Protein AF-A0A937SI96-F1 (afdb_monomer_lite)

Secondary structure (DSSP, 8-state):
---HHHHHHHHHHHHHHHHHHHHHHHHHHHHHHHHHHHS----TTHHHHHHHHHHHHHHTHHHH-TTS--S-HH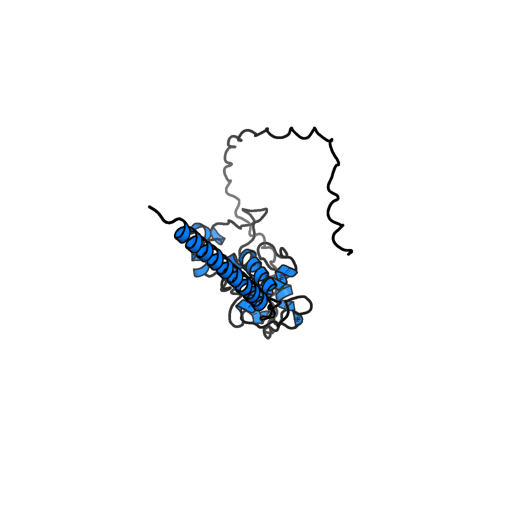HHTTS-GGGTTHHHH-TT-TTTSTTT-----S----SSSTTTTGGG-BHHHHHHHHHHH-STTSTT-S-HHHHHHHHHHHHHHTT----SSPPSTTTGGG-B--PPPSS---------------PPP---PPPPP-PPPPPP------------------------SS--

Radius of gyration: 32.95 Å; chains: 1; bounding box: 111×70×54 Å

pLDDT: mean 74.74, std 21.88, range [37.88, 98.81]

Structure (mmCIF, N/CA/C/O backbone):
data_AF-A0A937SI96-F1
#
_entry.id   AF-A0A937SI96-F1
#
loop_
_atom_site.group_PDB
_atom_site.id
_atom_site.type_symbol
_atom_site.label_atom_id
_atom_site.label_alt_id
_atom_site.label_comp_id
_atom_site.label_asym_id
_atom_site.label_entity_id
_atom_site.label_seq_id
_atom_site.pdbx_PDB_ins_code
_atom_site.Cartn_x
_atom_site.Cartn_y
_atom_site.Cartn_z
_atom_site.occupancy
_atom_site.B_iso_or_equiv
_atom_site.auth_seq_id
_atom_site.auth_comp_id
_atom_site.auth_asym_id
_atom_site.auth_atom_id
_atom_site.pdbx_PDB_model_num
ATOM 1 N N . MET A 1 1 ? -74.756 27.961 -29.028 1.00 51.22 1 MET A N 1
ATOM 2 C CA . MET A 1 1 ? -74.764 28.662 -27.725 1.00 51.22 1 MET A CA 1
ATOM 3 C C . MET A 1 1 ? -73.972 27.815 -26.744 1.00 51.22 1 MET A C 1
ATOM 5 O O . MET A 1 1 ? -74.438 26.748 -26.373 1.00 51.22 1 MET A O 1
ATOM 9 N N . ASN A 1 2 ? -72.745 28.233 -26.423 1.00 50.94 2 ASN A N 1
ATOM 10 C CA . ASN A 1 2 ? -71.896 27.547 -25.448 1.00 50.94 2 ASN A CA 1
ATOM 11 C C . ASN A 1 2 ? -72.246 28.061 -24.051 1.00 50.94 2 ASN A C 1
ATOM 13 O O . ASN A 1 2 ? -72.207 29.267 -23.824 1.00 50.94 2 ASN A O 1
ATOM 17 N N . ASP A 1 3 ? -72.611 27.149 -23.154 1.00 50.50 3 ASP A N 1
ATOM 18 C CA . ASP A 1 3 ? -72.993 27.440 -21.772 1.00 50.50 3 ASP A CA 1
ATOM 19 C C . ASP A 1 3 ? -71.734 27.709 -20.917 1.00 50.50 3 ASP A C 1
ATOM 21 O O . ASP A 1 3 ? -70.948 26.785 -20.667 1.00 50.50 3 ASP A O 1
ATOM 25 N N . PRO A 1 4 ? -71.509 28.958 -20.468 1.00 58.22 4 PRO A N 1
ATOM 26 C CA . PRO A 1 4 ? -70.306 29.352 -19.737 1.00 58.22 4 PRO A CA 1
ATOM 27 C C . PRO A 1 4 ? -70.229 28.767 -18.314 1.00 58.22 4 PRO A C 1
ATOM 29 O O . PRO A 1 4 ? -69.168 28.836 -17.685 1.00 58.22 4 PRO A O 1
ATOM 32 N N . SER A 1 5 ? -71.308 28.164 -17.797 1.00 55.53 5 SER A N 1
ATOM 33 C CA . SER A 1 5 ? -71.341 27.592 -16.443 1.00 55.53 5 SER A CA 1
ATOM 34 C C . SER A 1 5 ? -70.586 26.258 -16.338 1.00 55.53 5 SER A C 1
ATOM 36 O O . SER A 1 5 ? -69.907 25.996 -15.341 1.00 55.53 5 SER A O 1
ATOM 38 N N . ARG A 1 6 ? -70.599 25.444 -17.403 1.00 56.97 6 ARG A N 1
ATOM 39 C CA . ARG A 1 6 ? -69.930 24.130 -17.436 1.00 56.97 6 ARG A CA 1
ATOM 40 C C . ARG A 1 6 ? -68.404 24.229 -17.512 1.00 56.97 6 ARG A C 1
ATOM 42 O O . ARG A 1 6 ? -67.707 23.334 -17.031 1.00 56.97 6 ARG A O 1
ATOM 49 N N . SER A 1 7 ? -67.875 25.325 -18.053 1.00 55.94 7 SER A N 1
ATOM 50 C CA . SER A 1 7 ? -66.429 25.553 -18.193 1.00 55.94 7 SER A CA 1
ATOM 51 C C . SER A 1 7 ? -65.757 25.910 -16.863 1.00 55.94 7 SER A C 1
ATOM 53 O O . SER A 1 7 ? -64.627 25.496 -16.612 1.00 55.94 7 SER A O 1
ATOM 55 N N . ARG A 1 8 ? -66.460 26.620 -15.969 1.00 56.47 8 ARG A N 1
ATOM 56 C CA . ARG A 1 8 ? -65.921 27.031 -14.658 1.00 56.47 8 ARG A CA 1
ATOM 57 C C . ARG A 1 8 ? -65.843 25.873 -13.660 1.00 56.47 8 ARG A C 1
ATOM 59 O O . ARG A 1 8 ? -64.868 25.774 -12.922 1.00 56.47 8 ARG A O 1
ATOM 66 N N . ALA A 1 9 ? -66.809 24.953 -13.695 1.00 55.53 9 ALA A N 1
ATOM 67 C CA . ALA A 1 9 ? -66.807 23.768 -12.834 1.00 55.53 9 ALA A CA 1
ATOM 68 C C . ALA A 1 9 ? -65.666 22.786 -13.173 1.00 55.53 9 ALA A C 1
ATOM 70 O O . ALA A 1 9 ? -65.069 22.192 -12.276 1.00 55.53 9 ALA A O 1
ATOM 71 N N . ARG A 1 10 ? -65.311 22.650 -14.460 1.00 56.28 10 ARG A N 1
ATOM 72 C CA . ARG A 1 10 ? -64.194 21.791 -14.893 1.00 56.28 10 ARG A CA 1
ATOM 73 C C . ARG A 1 10 ? -62.820 22.368 -14.538 1.00 56.28 10 ARG A C 1
ATOM 75 O O . ARG A 1 10 ? -61.918 21.600 -14.222 1.00 56.28 10 ARG A O 1
ATOM 82 N N . LEU A 1 11 ? -62.665 23.695 -14.534 1.00 54.44 11 LEU A N 1
ATOM 83 C CA . LEU A 1 11 ? -61.390 24.340 -14.197 1.00 54.44 11 LEU A CA 1
ATOM 84 C C . LEU A 1 11 ? -61.055 24.236 -12.695 1.00 54.44 11 LEU A C 1
ATOM 86 O O . LEU A 1 11 ? -59.902 24.012 -12.337 1.00 54.44 11 LEU A O 1
ATOM 90 N N . LEU A 1 12 ? -62.061 24.333 -11.817 1.00 54.75 12 LEU A N 1
ATOM 91 C CA . LEU A 1 12 ? -61.874 24.218 -10.362 1.00 54.75 12 LEU A CA 1
ATOM 92 C C . LEU A 1 12 ? -61.538 22.784 -9.908 1.00 54.75 12 LEU A C 1
ATOM 94 O O . LEU A 1 12 ? -60.725 22.609 -9.003 1.00 54.75 12 LEU A O 1
ATOM 98 N N . MET A 1 13 ? -62.085 21.758 -10.571 1.00 55.03 13 MET A N 1
ATOM 99 C CA . MET A 1 13 ? -61.749 20.348 -10.300 1.00 55.03 13 MET A CA 1
ATOM 100 C C . MET A 1 13 ? -60.296 20.000 -10.673 1.00 55.03 13 MET A C 1
ATOM 102 O O . MET A 1 13 ? -59.637 19.256 -9.950 1.00 55.03 13 MET A O 1
ATOM 106 N N . LEU A 1 14 ? -59.767 20.561 -11.768 1.00 54.75 14 LEU A N 1
ATOM 107 C CA . LEU A 1 14 ? -58.384 20.310 -12.196 1.00 54.75 14 LEU A CA 1
ATOM 108 C C . LEU A 1 14 ? -57.354 21.012 -11.295 1.00 54.75 14 LEU A C 1
ATOM 110 O O . LEU A 1 14 ? -56.329 20.417 -10.970 1.00 54.75 14 LEU A O 1
ATOM 114 N N . ALA A 1 15 ? -57.637 22.232 -10.829 1.00 53.34 15 ALA A N 1
ATOM 115 C CA . ALA A 1 15 ? -56.742 22.951 -9.919 1.00 53.34 15 ALA A CA 1
ATOM 116 C C . ALA A 1 15 ? -56.659 22.298 -8.522 1.00 53.34 15 ALA A C 1
ATOM 118 O O . ALA A 1 15 ? -55.579 22.232 -7.937 1.00 53.34 15 ALA A O 1
ATOM 119 N N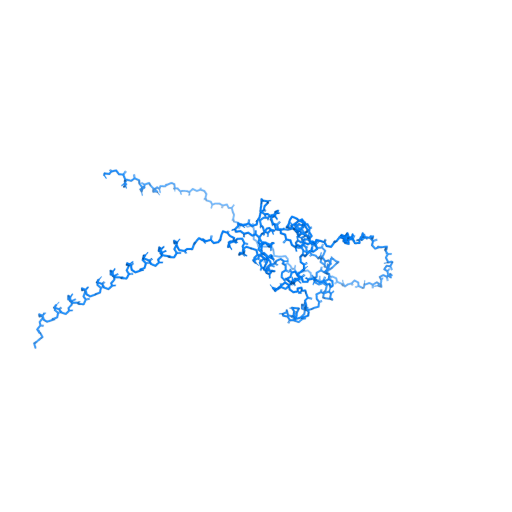 . GLY A 1 16 ? -57.773 21.760 -8.006 1.00 51.12 16 GLY A N 1
ATOM 120 C CA . GLY A 1 16 ? -57.797 21.053 -6.719 1.00 51.12 16 GLY A CA 1
ATOM 121 C C . GLY A 1 16 ? -57.048 19.713 -6.739 1.00 51.12 16 GLY A C 1
ATOM 122 O O . GLY A 1 16 ? -56.323 19.402 -5.796 1.00 51.12 16 GLY A O 1
ATOM 123 N N . GLY A 1 17 ? -57.160 18.945 -7.831 1.00 52.72 17 GLY A N 1
ATOM 124 C CA . GLY A 1 17 ? -56.468 17.657 -7.976 1.00 52.72 17 GLY A CA 1
ATOM 125 C C . GLY A 1 17 ? -54.942 17.785 -8.047 1.00 52.72 17 GLY A C 1
ATOM 126 O O . GLY A 1 17 ? -54.229 16.995 -7.431 1.00 52.72 17 GLY A O 1
ATOM 127 N N . VAL A 1 18 ? -54.433 18.815 -8.732 1.00 54.94 18 VAL A N 1
ATOM 128 C CA . VAL A 1 18 ? -52.985 19.074 -8.847 1.00 54.94 18 VAL A CA 1
ATOM 129 C C . VAL A 1 18 ? -52.375 19.496 -7.504 1.00 54.94 18 VAL A C 1
ATOM 131 O O . VAL A 1 18 ? -51.267 19.072 -7.177 1.00 54.94 18 VAL A O 1
ATOM 134 N N . LEU A 1 19 ? -53.101 20.264 -6.684 1.00 52.41 19 LEU A N 1
ATOM 135 C CA . LEU A 1 19 ? -52.601 20.705 -5.377 1.00 52.41 19 LEU A CA 1
ATOM 136 C C . LEU A 1 19 ? -52.510 19.552 -4.357 1.00 52.41 19 LEU A C 1
ATOM 138 O O . LEU A 1 19 ? -51.561 19.492 -3.576 1.00 52.41 19 LEU A O 1
ATOM 142 N N . VAL A 1 20 ? -53.457 18.606 -4.392 1.00 53.62 20 VAL A N 1
ATOM 143 C CA . VAL A 1 20 ? -53.448 17.419 -3.514 1.00 53.62 20 VAL A CA 1
ATOM 144 C C . VAL A 1 20 ? -52.332 16.439 -3.907 1.00 53.62 20 VAL A C 1
ATOM 146 O O . VAL A 1 20 ? -51.655 15.915 -3.024 1.00 53.62 20 VAL A O 1
ATOM 149 N N . LEU A 1 21 ? -52.062 16.262 -5.207 1.00 52.97 21 LEU A N 1
ATOM 150 C CA . LEU A 1 21 ? -50.949 15.435 -5.705 1.00 52.97 21 LEU A CA 1
ATOM 151 C C . LEU A 1 21 ? -49.562 16.009 -5.354 1.00 52.97 21 LEU A C 1
ATOM 153 O O . LEU A 1 21 ? -48.634 15.256 -5.042 1.00 52.97 21 LEU A O 1
ATOM 157 N N . LEU A 1 22 ? -49.405 17.336 -5.343 1.00 52.25 22 LEU A N 1
ATOM 158 C CA . LEU A 1 22 ? -48.150 17.976 -4.929 1.00 52.25 22 LEU A CA 1
ATOM 159 C C . LEU A 1 22 ? -47.904 17.857 -3.414 1.00 52.25 22 LEU A C 1
ATOM 161 O O . LEU A 1 22 ? -46.770 17.611 -2.999 1.00 52.25 22 LEU A O 1
ATOM 165 N N . ALA A 1 23 ? -48.946 17.947 -2.584 1.00 50.19 23 ALA A N 1
ATOM 166 C CA . ALA A 1 23 ? -48.807 17.840 -1.129 1.00 50.19 23 ALA A CA 1
ATOM 167 C C . ALA A 1 23 ? -48.459 16.414 -0.650 1.00 50.19 23 ALA A C 1
ATOM 169 O O . ALA A 1 23 ? -47.682 16.257 0.293 1.00 50.19 23 ALA A O 1
ATOM 170 N N . THR A 1 24 ? -48.950 15.363 -1.319 1.00 50.75 24 THR A N 1
ATOM 171 C CA . THR A 1 24 ? -48.586 13.968 -0.989 1.00 50.75 24 THR A CA 1
ATOM 172 C C . THR A 1 24 ? -47.153 13.604 -1.389 1.00 50.75 24 THR A C 1
ATOM 174 O O . THR A 1 24 ? -46.548 12.720 -0.785 1.00 50.75 24 THR A O 1
ATOM 177 N N . SER A 1 25 ? -46.577 14.315 -2.362 1.00 52.88 25 SER A N 1
ATOM 178 C CA . SER A 1 25 ? -45.216 14.068 -2.860 1.00 52.88 25 SER A CA 1
ATOM 179 C C . SER A 1 25 ? -44.130 14.539 -1.880 1.00 52.88 25 SER A C 1
ATOM 181 O O . SER A 1 25 ? -43.085 13.904 -1.744 1.00 52.88 25 SER A O 1
ATOM 183 N N . ALA A 1 26 ? -44.382 15.627 -1.144 1.00 50.97 26 ALA A N 1
ATOM 184 C CA . ALA A 1 26 ? -43.409 16.205 -0.212 1.00 50.97 26 ALA A CA 1
ATOM 185 C C . ALA A 1 26 ? -43.215 15.363 1.066 1.00 50.97 26 ALA A C 1
ATOM 187 O O . ALA A 1 26 ? -42.107 15.291 1.606 1.00 50.97 26 ALA A O 1
ATOM 188 N N . SER A 1 27 ? -44.271 14.696 1.541 1.00 52.25 27 SER A N 1
ATOM 189 C CA . SER A 1 27 ? -44.217 13.873 2.758 1.00 52.25 27 SER A CA 1
ATOM 190 C C . SER A 1 27 ? -43.524 12.527 2.533 1.00 52.25 27 SER A C 1
ATOM 192 O O . SER A 1 27 ? -42.819 12.051 3.421 1.00 52.25 27 SER A O 1
ATOM 194 N N . ALA A 1 28 ? -43.645 11.946 1.334 1.00 54.16 28 ALA A N 1
ATOM 195 C CA . ALA A 1 28 ? -42.932 10.721 0.970 1.00 54.16 28 ALA A CA 1
ATOM 196 C C . ALA A 1 28 ? -41.412 10.949 0.832 1.00 54.16 28 ALA A C 1
ATOM 198 O O . ALA A 1 28 ? -40.617 10.107 1.247 1.00 54.16 28 ALA A O 1
ATOM 199 N N . PHE A 1 29 ? -40.992 12.120 0.336 1.00 52.88 29 PHE A N 1
ATOM 200 C CA . PHE A 1 29 ? -39.569 12.438 0.169 1.00 52.88 29 PHE A CA 1
ATOM 201 C C . PHE A 1 29 ? -38.856 12.714 1.505 1.00 52.88 29 PHE A C 1
ATOM 203 O O . PHE A 1 29 ? -37.737 12.252 1.719 1.00 52.88 29 PHE A O 1
ATOM 210 N N . ARG A 1 30 ? -39.508 13.406 2.454 1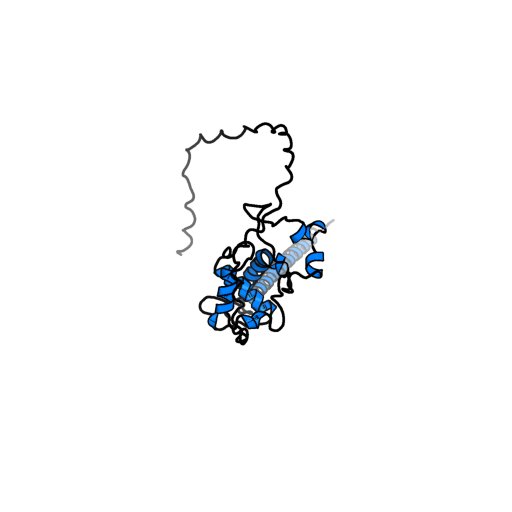.00 53.28 30 ARG A N 1
ATOM 211 C CA . ARG A 1 30 ? -38.913 13.664 3.783 1.00 53.28 30 ARG A CA 1
ATOM 212 C C . ARG A 1 30 ? -38.788 12.406 4.649 1.00 53.28 30 ARG A C 1
ATOM 214 O O . ARG A 1 30 ? -37.845 12.321 5.432 1.00 53.28 30 ARG A O 1
ATOM 221 N N . GLY A 1 31 ? -39.695 11.437 4.503 1.00 50.72 31 GLY A N 1
ATOM 222 C CA . GLY A 1 31 ? -39.604 10.147 5.196 1.00 50.72 31 GLY A CA 1
ATOM 223 C C . GLY A 1 31 ? -38.445 9.284 4.689 1.00 50.72 31 GLY A C 1
ATOM 224 O O . GLY A 1 31 ? -37.719 8.703 5.491 1.00 50.72 31 GLY A O 1
ATOM 225 N N . SER A 1 32 ? -38.213 9.274 3.372 1.00 55.47 32 SER A N 1
ATOM 226 C CA . SER A 1 32 ? -37.121 8.505 2.765 1.00 55.47 32 SER A CA 1
ATOM 227 C C . SER A 1 32 ? -35.736 9.029 3.146 1.00 55.47 32 SER A C 1
ATOM 229 O O . SER A 1 32 ? -34.837 8.227 3.344 1.00 55.47 32 SER A O 1
ATOM 231 N N . VAL A 1 33 ? -35.544 10.346 3.279 1.00 55.22 33 VAL A N 1
ATOM 232 C CA . VAL A 1 33 ? -34.223 10.916 3.614 1.00 55.22 33 VAL A CA 1
ATOM 233 C C . VAL A 1 33 ? -33.866 10.711 5.091 1.00 55.22 33 VAL A C 1
ATOM 235 O O . VAL A 1 33 ? -32.702 10.490 5.407 1.00 55.22 33 VAL A O 1
ATOM 238 N N . ARG A 1 34 ? -34.850 10.717 6.004 1.00 51.75 34 ARG A N 1
ATOM 239 C CA . ARG A 1 34 ? -34.602 10.433 7.431 1.00 51.75 34 ARG A CA 1
ATOM 240 C C . ARG A 1 34 ? -34.402 8.945 7.725 1.00 51.75 34 ARG A C 1
ATOM 242 O O . ARG A 1 34 ? -33.581 8.613 8.567 1.00 51.75 34 ARG A O 1
ATOM 249 N N . ALA A 1 35 ? -35.096 8.054 7.015 1.00 51.81 35 ALA A N 1
ATOM 250 C CA . ALA A 1 35 ? -34.913 6.612 7.185 1.00 51.81 35 ALA A CA 1
ATOM 251 C C . ALA A 1 35 ? -33.545 6.118 6.671 1.00 51.81 35 ALA A C 1
ATOM 253 O O . ALA A 1 35 ? -33.011 5.156 7.213 1.00 51.81 35 ALA A O 1
ATOM 254 N N . SER A 1 36 ? -32.946 6.798 5.685 1.00 55.25 36 SER A N 1
ATOM 255 C CA . SER A 1 36 ? -31.586 6.494 5.215 1.00 55.25 36 SER A CA 1
ATOM 256 C C . SER A 1 36 ? -30.483 6.940 6.179 1.00 55.25 36 SER A C 1
ATOM 258 O O . SER A 1 36 ? -29.382 6.411 6.106 1.00 55.25 36 SER A O 1
ATOM 260 N N . GLY A 1 37 ? -30.753 7.919 7.049 1.00 47.28 37 GLY A N 1
ATOM 261 C CA . GLY A 1 37 ? -29.754 8.471 7.971 1.00 47.28 37 GLY A CA 1
ATOM 262 C C . GLY A 1 37 ? -29.672 7.762 9.325 1.00 47.28 37 GLY A C 1
ATOM 263 O O . GLY A 1 37 ? -28.658 7.880 9.997 1.00 47.28 37 GLY A O 1
ATOM 264 N N . GLU A 1 38 ? -30.714 7.027 9.730 1.00 45.03 38 GLU A N 1
ATOM 265 C CA . GLU A 1 38 ? -30.837 6.504 11.104 1.00 45.03 38 GLU A CA 1
ATOM 266 C C . GLU A 1 38 ? -30.764 4.964 11.211 1.00 45.03 38 GLU A C 1
ATOM 268 O O . GLU A 1 38 ? -30.784 4.422 12.312 1.00 45.03 38 GLU A O 1
ATOM 273 N N . LEU A 1 39 ? -30.672 4.229 10.092 1.00 50.09 39 LEU A N 1
ATOM 274 C CA . LEU A 1 39 ? -30.692 2.752 10.086 1.00 50.09 39 LEU A CA 1
ATOM 275 C C . LEU A 1 39 ? -29.358 2.058 9.777 1.00 50.09 39 LEU A C 1
ATOM 277 O O . LEU A 1 39 ? -29.318 0.830 9.741 1.00 50.09 39 LEU A O 1
ATOM 281 N N . GLN A 1 40 ? -28.259 2.786 9.599 1.00 51.56 40 GLN A N 1
ATOM 282 C CA . GLN A 1 40 ? -26.930 2.186 9.478 1.00 51.56 40 GLN A CA 1
ATOM 283 C C . GLN A 1 40 ? -25.960 3.035 10.285 1.00 51.56 40 GLN A C 1
ATOM 285 O O . GLN A 1 40 ? -25.678 4.167 9.909 1.00 51.56 40 GLN A O 1
ATOM 290 N N . GLY A 1 41 ? -25.461 2.496 11.400 1.00 57.34 41 GLY A N 1
ATOM 291 C CA . GLY A 1 41 ? -24.210 2.995 11.959 1.00 57.34 41 GLY A CA 1
ATOM 292 C C . GLY A 1 41 ? -23.178 2.924 10.840 1.00 57.34 41 GLY A C 1
ATOM 293 O O . GLY A 1 41 ? -22.854 1.832 10.377 1.00 57.34 41 GLY A O 1
ATOM 294 N N . GLU A 1 42 ? -22.795 4.080 10.308 1.00 78.44 42 GLU A N 1
ATOM 295 C CA . GLU A 1 42 ? -21.862 4.170 9.195 1.00 78.44 42 GLU A CA 1
ATOM 296 C C . GLU A 1 42 ? -20.542 3.552 9.658 1.00 78.44 42 GLU A C 1
ATOM 298 O O . GLU A 1 42 ? -20.018 3.955 10.694 1.00 78.44 42 GLU A O 1
ATOM 303 N N . ASP A 1 43 ? -20.063 2.515 8.954 1.00 89.38 43 ASP A N 1
ATOM 304 C CA . ASP A 1 43 ? -18.783 1.877 9.277 1.00 89.38 43 ASP A CA 1
ATOM 305 C C . ASP A 1 43 ? -17.725 2.989 9.326 1.00 89.38 43 ASP A C 1
ATOM 307 O O . ASP A 1 43 ? -17.459 3.601 8.282 1.00 89.38 43 ASP A O 1
ATOM 311 N N . PRO A 1 44 ? -17.133 3.289 10.497 1.00 93.12 44 PRO A N 1
ATOM 312 C CA . PRO A 1 44 ? -16.222 4.421 10.632 1.00 93.12 44 PRO A CA 1
ATOM 313 C C . PRO A 1 44 ? -14.966 4.237 9.768 1.00 93.12 44 PRO A C 1
ATOM 315 O O . PRO A 1 44 ? -14.270 5.204 9.464 1.00 93.12 44 PRO A O 1
ATOM 318 N N . ARG A 1 45 ? -14.701 3.013 9.294 1.00 96.44 45 ARG A N 1
ATOM 319 C CA . ARG A 1 45 ? -13.595 2.672 8.393 1.00 96.44 45 ARG A CA 1
ATOM 320 C C . ARG A 1 45 ? -13.883 3.018 6.933 1.00 96.44 45 ARG A C 1
ATOM 322 O O . ARG A 1 45 ? -12.963 2.990 6.120 1.00 96.44 45 ARG A O 1
ATOM 329 N N . ARG A 1 46 ? -15.132 3.332 6.566 1.00 95.69 46 ARG A N 1
ATOM 330 C CA . ARG A 1 46 ? -15.556 3.523 5.167 1.00 95.69 46 ARG A CA 1
ATOM 331 C C . ARG A 1 46 ? -14.693 4.539 4.427 1.00 95.69 46 ARG A C 1
ATOM 333 O O . ARG A 1 46 ? -14.244 4.265 3.316 1.00 95.69 46 ARG A O 1
ATOM 340 N N . GLU A 1 47 ? -14.467 5.695 5.039 1.00 96.56 47 GLU A N 1
ATOM 341 C CA . GLU A 1 47 ? -13.677 6.757 4.417 1.00 96.56 47 GLU A CA 1
ATOM 342 C C . GLU A 1 47 ? -12.197 6.370 4.311 1.00 96.56 47 GLU A C 1
ATOM 344 O O . GLU A 1 47 ? -11.579 6.567 3.266 1.00 96.56 47 GLU A O 1
ATOM 349 N N . GLN A 1 48 ? -11.656 5.710 5.339 1.00 98.12 48 GLN A N 1
ATOM 350 C CA . GLN A 1 48 ? -10.297 5.176 5.307 1.00 98.12 48 GLN A CA 1
ATOM 351 C C . GLN A 1 48 ? -10.111 4.145 4.185 1.00 98.12 48 GLN A C 1
ATOM 353 O O . GLN A 1 48 ? -9.101 4.180 3.489 1.00 98.12 48 GLN A O 1
ATOM 358 N N . LEU A 1 49 ? -11.072 3.244 3.974 1.00 98.12 49 LEU A N 1
ATOM 359 C CA . LEU A 1 49 ? -11.004 2.250 2.899 1.00 98.12 49 LEU A CA 1
ATOM 360 C C . LEU A 1 49 ? -11.110 2.896 1.513 1.00 98.12 49 LEU A C 1
ATOM 362 O O . LEU A 1 49 ? -10.415 2.478 0.586 1.00 98.12 49 LEU A O 1
ATOM 366 N N . ARG A 1 50 ? -11.922 3.951 1.367 1.00 98.00 50 ARG A N 1
ATOM 367 C CA . ARG A 1 50 ? -11.995 4.733 0.124 1.00 98.00 50 ARG A CA 1
ATOM 368 C C . ARG A 1 50 ? -10.650 5.387 -0.193 1.00 98.00 50 ARG A C 1
ATOM 370 O O . ARG A 1 50 ? -10.138 5.206 -1.299 1.00 98.00 50 ARG A O 1
ATOM 377 N N . LEU A 1 51 ? -10.067 6.091 0.780 1.00 98.62 51 LEU A N 1
ATOM 378 C CA . LEU A 1 51 ? -8.735 6.686 0.656 1.00 98.62 51 LEU A CA 1
ATOM 379 C C . LEU A 1 51 ? -7.685 5.610 0.349 1.00 98.62 51 LEU A C 1
ATOM 381 O O . LEU A 1 51 ? -6.884 5.768 -0.566 1.00 98.62 51 LEU A O 1
ATOM 385 N N . GLY A 1 52 ? -7.741 4.485 1.060 1.00 98.69 52 GLY A N 1
ATOM 386 C CA . GLY A 1 52 ? -6.822 3.367 0.901 1.00 98.69 52 GLY A CA 1
ATOM 387 C C . GLY A 1 52 ? -6.846 2.777 -0.500 1.00 98.69 52 GLY A C 1
ATOM 388 O O . GLY A 1 52 ? -5.789 2.521 -1.073 1.00 98.69 52 GLY A O 1
ATOM 389 N N . TRP A 1 53 ? -8.031 2.616 -1.090 1.00 98.44 53 TRP A N 1
ATOM 390 C CA . TRP A 1 53 ? -8.171 2.170 -2.473 1.00 98.44 53 TRP A CA 1
ATOM 391 C C . TRP A 1 53 ? -7.613 3.178 -3.481 1.00 98.44 53 TRP A C 1
ATOM 393 O O . TRP A 1 53 ? -6.922 2.785 -4.421 1.00 98.44 53 TRP A O 1
ATOM 403 N N . GLU A 1 54 ? -7.874 4.473 -3.297 1.00 98.56 54 GLU A N 1
ATOM 404 C CA . GLU A 1 54 ? -7.346 5.520 -4.180 1.00 98.56 54 GLU A CA 1
ATOM 405 C C . GLU A 1 54 ? -5.818 5.591 -4.117 1.00 98.56 54 GLU A C 1
ATOM 407 O O . GLU A 1 54 ? -5.158 5.606 -5.162 1.00 98.56 54 GLU A O 1
ATOM 412 N N . THR A 1 55 ? -5.259 5.546 -2.906 1.00 98.62 55 THR A N 1
ATOM 413 C CA . THR A 1 55 ? -3.817 5.472 -2.668 1.00 98.62 55 THR A CA 1
ATOM 414 C C . THR A 1 55 ? -3.224 4.201 -3.275 1.00 98.62 55 THR A C 1
ATOM 416 O O . THR A 1 55 ? -2.253 4.294 -4.023 1.00 98.62 55 THR A O 1
ATOM 419 N N . TYR A 1 56 ? -3.829 3.033 -3.034 1.00 98.62 56 TYR A N 1
ATOM 420 C CA . TYR A 1 56 ? -3.379 1.751 -3.582 1.00 98.62 56 TYR A CA 1
ATOM 421 C C . TYR A 1 56 ? -3.343 1.764 -5.111 1.00 98.62 56 TYR A C 1
ATOM 423 O O . TYR A 1 56 ? -2.339 1.412 -5.735 1.00 98.62 56 TYR A O 1
ATOM 431 N N . ARG A 1 57 ? -4.442 2.203 -5.730 1.00 97.94 57 ARG A N 1
ATOM 432 C CA . ARG A 1 57 ? -4.560 2.302 -7.183 1.00 97.94 57 ARG A CA 1
ATOM 433 C C . ARG A 1 57 ? -3.473 3.201 -7.763 1.00 97.94 57 ARG A C 1
ATOM 435 O O . ARG A 1 57 ? -2.885 2.830 -8.772 1.00 97.94 57 ARG A O 1
ATOM 442 N N . PHE A 1 58 ? -3.228 4.362 -7.165 1.00 97.50 58 PHE A N 1
ATOM 443 C CA . PHE A 1 58 ? -2.283 5.327 -7.719 1.00 97.50 58 PHE A CA 1
ATOM 444 C C . PHE A 1 58 ? -0.822 4.910 -7.510 1.00 97.50 58 PHE A C 1
ATOM 446 O O . PHE A 1 58 ? -0.033 4.974 -8.446 1.00 97.50 58 PHE A O 1
ATOM 453 N N . TRP A 1 59 ? -0.467 4.458 -6.306 1.00 97.50 59 TRP A N 1
ATOM 454 C CA . TRP A 1 59 ? 0.934 4.251 -5.927 1.00 97.50 59 TRP A CA 1
ATOM 455 C C . TRP A 1 59 ? 1.421 2.810 -6.057 1.00 97.50 59 TRP A C 1
ATOM 457 O O . TRP A 1 59 ? 2.614 2.592 -6.261 1.00 97.50 59 TRP A O 1
ATOM 467 N N . CYS A 1 60 ? 0.530 1.828 -5.912 1.00 97.62 60 CYS A N 1
ATOM 468 C CA . CYS A 1 60 ? 0.917 0.430 -5.710 1.00 97.62 60 CYS A CA 1
ATOM 469 C C . CYS A 1 60 ? 0.513 -0.470 -6.882 1.00 97.62 60 CYS A C 1
ATOM 471 O O . CYS A 1 60 ? 1.243 -1.401 -7.226 1.00 97.62 60 CYS A O 1
ATOM 473 N N . SER A 1 61 ? -0.651 -0.218 -7.488 1.00 97.12 61 SER A N 1
ATOM 474 C CA . SER A 1 61 ? -1.284 -1.170 -8.410 1.00 97.12 61 SER A CA 1
ATOM 475 C C . SER A 1 61 ? -0.527 -1.384 -9.720 1.00 97.12 61 SER A C 1
ATOM 477 O O . SER A 1 61 ? -0.624 -2.467 -10.290 1.00 97.12 61 SER A O 1
ATOM 479 N N . SER A 1 62 ? 0.280 -0.419 -10.170 1.00 93.06 62 SER A N 1
ATOM 480 C CA . SER A 1 62 ? 1.141 -0.610 -11.342 1.00 93.06 62 SER A CA 1
ATOM 481 C C . SER A 1 62 ? 2.079 -1.804 -11.143 1.00 93.06 62 SER A C 1
ATOM 483 O O . SER A 1 62 ? 2.204 -2.642 -12.027 1.00 93.06 62 SER A O 1
ATOM 485 N N . CYS A 1 63 ? 2.649 -1.960 -9.947 1.00 93.81 63 CYS A N 1
ATOM 486 C CA . CYS A 1 63 ? 3.558 -3.061 -9.636 1.00 93.81 63 CYS A CA 1
ATOM 487 C C . CYS A 1 63 ? 2.816 -4.279 -9.058 1.00 93.81 63 CYS A C 1
ATOM 489 O O . CYS A 1 63 ? 3.120 -5.413 -9.410 1.00 93.81 63 CYS A O 1
ATOM 491 N N . HIS A 1 64 ? 1.831 -4.070 -8.182 1.00 97.19 64 HIS A N 1
ATOM 492 C CA . HIS A 1 64 ? 1.174 -5.157 -7.444 1.00 97.19 64 HIS A CA 1
ATOM 493 C C . HIS A 1 64 ? -0.148 -5.649 -8.051 1.00 97.19 64 HIS A C 1
ATOM 495 O O . HIS A 1 64 ? -0.784 -6.530 -7.472 1.00 97.19 64 HIS A O 1
ATOM 501 N N . ALA A 1 65 ? -0.548 -5.116 -9.207 1.00 97.19 65 ALA A N 1
ATOM 502 C CA . ALA A 1 65 ? -1.856 -5.291 -9.837 1.00 97.19 65 ALA A CA 1
ATOM 503 C C . ALA A 1 65 ? -3.035 -4.769 -9.006 1.00 97.19 65 ALA A C 1
ATOM 505 O O . ALA A 1 65 ? -2.964 -4.611 -7.788 1.00 97.19 65 ALA A O 1
ATOM 506 N N . TYR A 1 66 ? -4.184 -4.537 -9.645 1.00 97.56 66 TYR A N 1
ATOM 507 C CA . TYR A 1 66 ? -5.402 -4.156 -8.917 1.00 97.56 66 TYR A CA 1
ATOM 508 C C . TYR A 1 66 ? -5.878 -5.221 -7.928 1.00 97.56 66 TYR A C 1
ATOM 510 O O . TYR A 1 66 ? -6.420 -4.881 -6.880 1.00 97.56 66 TYR A O 1
ATOM 518 N N . SER A 1 67 ? -5.671 -6.495 -8.256 1.00 97.50 67 SER A N 1
ATOM 519 C CA . SER A 1 67 ? -6.033 -7.637 -7.414 1.00 97.50 67 SER A CA 1
ATOM 520 C C . SER A 1 67 ? -5.015 -7.930 -6.310 1.00 97.50 67 SER A C 1
ATOM 522 O O . SER A 1 67 ? -5.313 -8.737 -5.432 1.00 97.50 67 SER A O 1
ATOM 524 N N . GLY A 1 68 ? -3.826 -7.317 -6.345 1.00 98.06 68 GLY A N 1
ATOM 525 C CA . GLY A 1 68 ? -2.736 -7.632 -5.421 1.00 98.06 68 GLY A CA 1
ATOM 526 C C . GLY A 1 68 ? -1.955 -8.903 -5.774 1.00 98.06 68 GLY A C 1
ATOM 527 O O . GLY A 1 68 ? -1.183 -9.382 -4.946 1.00 98.06 68 GLY A O 1
ATOM 528 N N . GLU A 1 69 ? -2.142 -9.469 -6.970 1.00 97.19 69 GLU A N 1
ATOM 529 C CA . GLU A 1 69 ? -1.468 -10.698 -7.426 1.00 97.19 69 GLU A CA 1
ATOM 530 C C . GLU A 1 69 ? 0.011 -10.510 -7.815 1.00 97.19 69 GLU A C 1
ATOM 532 O O . GLU A 1 69 ? 0.694 -11.490 -8.112 1.00 97.19 69 GLU A O 1
ATOM 537 N N . GLY A 1 70 ? 0.519 -9.274 -7.782 1.00 95.75 70 GLY A N 1
ATOM 538 C CA . GLY A 1 70 ? 1.884 -8.944 -8.195 1.00 95.75 70 GLY A CA 1
ATOM 539 C C . GLY A 1 70 ? 1.993 -8.612 -9.685 1.00 95.75 70 GLY A C 1
ATOM 540 O O . GLY A 1 70 ? 0.995 -8.516 -10.400 1.00 95.75 70 GLY A O 1
ATOM 541 N N . LEU A 1 71 ? 3.225 -8.441 -10.167 1.00 93.06 71 LEU A N 1
ATOM 542 C CA . LEU A 1 71 ? 3.499 -8.088 -11.563 1.00 93.06 71 LEU A CA 1
ATOM 543 C C . LEU A 1 71 ? 3.485 -9.350 -12.438 1.00 93.06 71 LEU A C 1
ATOM 545 O O . LEU A 1 71 ? 4.526 -9.867 -12.846 1.00 93.06 71 LEU A O 1
ATOM 549 N N . THR A 1 72 ? 2.291 -9.897 -12.670 1.00 94.00 72 THR A N 1
ATOM 550 C CA . THR A 1 72 ? 2.094 -11.116 -13.468 1.00 94.00 72 THR A CA 1
ATOM 551 C C . THR A 1 72 ? 2.115 -10.810 -14.971 1.00 94.00 72 THR A C 1
ATOM 553 O O . THR A 1 72 ? 1.763 -9.703 -15.381 1.00 94.00 72 THR A O 1
ATOM 556 N N . PRO A 1 73 ? 2.431 -11.790 -15.843 1.00 93.25 73 PRO A N 1
ATOM 557 C CA . PRO A 1 73 ? 2.269 -11.613 -17.288 1.00 93.25 73 PRO A CA 1
ATOM 558 C C . PRO A 1 73 ? 0.836 -11.235 -17.694 1.00 93.25 73 PRO A C 1
ATOM 560 O O . PRO A 1 73 ? 0.642 -10.468 -18.633 1.00 93.25 73 PRO A O 1
ATOM 563 N N . ALA A 1 74 ? -0.170 -11.744 -16.973 1.00 94.94 74 ALA A N 1
ATOM 564 C CA . ALA A 1 74 ? -1.568 -11.395 -17.202 1.00 94.94 74 ALA A CA 1
ATOM 565 C C . ALA A 1 74 ? -1.829 -9.915 -16.893 1.00 94.94 74 ALA A C 1
ATOM 567 O O . ALA A 1 74 ? -2.440 -9.226 -17.708 1.00 94.94 74 ALA A O 1
ATOM 568 N N . TRP A 1 75 ? -1.311 -9.411 -15.771 1.00 95.00 75 TRP A N 1
ATOM 569 C CA . TRP A 1 75 ? -1.416 -8.003 -15.407 1.00 95.00 75 TRP A CA 1
ATOM 570 C C . TRP A 1 75 ? -0.708 -7.090 -16.417 1.00 95.00 75 TRP A C 1
ATOM 572 O O . TRP A 1 75 ? -1.330 -6.169 -16.947 1.00 95.00 75 TRP A O 1
ATOM 582 N N . ILE A 1 76 ? 0.542 -7.407 -16.768 1.00 92.44 76 ILE A N 1
ATOM 583 C CA . ILE A 1 76 ? 1.329 -6.674 -17.774 1.00 92.44 76 ILE A CA 1
ATOM 584 C C . ILE A 1 76 ? 0.583 -6.611 -19.117 1.00 92.44 76 ILE A C 1
ATOM 586 O O . ILE A 1 76 ? 0.544 -5.564 -19.760 1.00 92.44 76 ILE A O 1
ATOM 590 N N . SER A 1 77 ? -0.072 -7.704 -19.529 1.00 94.62 77 SER A N 1
ATOM 591 C CA . SER A 1 77 ? -0.791 -7.768 -20.811 1.00 94.62 77 SER A CA 1
ATOM 592 C C . SER A 1 77 ? -1.973 -6.795 -20.934 1.00 94.62 77 SER A C 1
ATOM 594 O O . SER A 1 77 ? -2.494 -6.606 -22.034 1.00 94.62 77 SER A O 1
ATOM 596 N N . THR A 1 78 ? -2.395 -6.166 -19.830 1.00 94.81 78 THR A N 1
ATOM 597 C CA . THR A 1 78 ? -3.451 -5.140 -19.828 1.00 94.81 78 THR A CA 1
ATOM 598 C C . THR A 1 78 ? -2.965 -3.762 -20.285 1.00 94.81 78 THR A C 1
ATOM 600 O O . THR A 1 78 ? -3.790 -2.893 -20.574 1.00 94.81 78 THR A O 1
ATOM 603 N N . TRP A 1 79 ? -1.649 -3.544 -20.352 1.00 91.75 79 TRP A N 1
ATOM 604 C CA . TRP A 1 79 ? -1.045 -2.270 -20.745 1.00 91.75 79 TRP A CA 1
ATOM 605 C C . TRP A 1 79 ? -0.838 -2.175 -22.257 1.00 91.75 79 TRP A C 1
ATOM 607 O O . TRP A 1 79 ? -0.947 -3.171 -22.983 1.00 91.75 79 TRP A O 1
ATOM 617 N N . ALA A 1 80 ? -0.530 -0.970 -22.745 1.00 91.38 80 ALA A N 1
ATOM 618 C CA . ALA A 1 80 ? -0.184 -0.777 -24.147 1.00 91.38 80 ALA A CA 1
ATOM 619 C C . ALA A 1 80 ? 1.038 -1.645 -24.514 1.00 91.38 80 ALA A C 1
ATOM 621 O O . ALA A 1 80 ? 1.927 -1.798 -23.679 1.00 91.38 80 ALA A O 1
ATOM 622 N N . PRO A 1 81 ? 1.115 -2.210 -25.736 1.00 90.38 81 PRO A N 1
ATOM 623 C CA . PRO A 1 81 ? 2.184 -3.142 -26.111 1.00 90.38 81 PRO A CA 1
ATOM 624 C C . PRO A 1 81 ? 3.610 -2.642 -25.834 1.00 90.38 81 PRO A C 1
ATOM 626 O O . PRO A 1 81 ? 4.455 -3.428 -25.409 1.00 90.38 81 PRO A O 1
ATOM 629 N N . ASP A 1 82 ? 3.861 -1.343 -26.010 1.00 86.06 82 ASP A N 1
ATOM 630 C CA . ASP A 1 82 ? 5.179 -0.729 -25.798 1.00 86.06 82 ASP A CA 1
ATOM 631 C C . ASP A 1 82 ? 5.556 -0.605 -24.304 1.00 86.06 82 ASP A C 1
ATOM 633 O O . ASP A 1 82 ? 6.740 -0.544 -23.959 1.00 86.06 82 ASP A O 1
ATOM 637 N N . ASP A 1 83 ? 4.564 -0.668 -23.411 1.00 86.31 83 ASP A N 1
ATOM 638 C CA . ASP A 1 83 ? 4.730 -0.571 -21.957 1.00 86.31 83 ASP A CA 1
ATOM 639 C C . ASP A 1 83 ? 4.872 -1.950 -21.285 1.00 86.31 83 ASP A C 1
ATOM 641 O O . ASP A 1 83 ? 5.173 -2.034 -20.095 1.00 86.31 83 ASP A O 1
ATOM 645 N N . GLN A 1 84 ? 4.694 -3.054 -22.024 1.00 89.75 84 GLN A N 1
ATOM 646 C CA . GLN A 1 84 ? 4.705 -4.414 -21.460 1.00 89.75 84 GLN A CA 1
ATOM 647 C C . GLN A 1 84 ? 6.109 -4.934 -21.098 1.00 89.75 84 GLN A C 1
ATOM 649 O O . GLN A 1 84 ? 6.242 -5.925 -20.385 1.00 89.75 84 GLN A O 1
ATOM 654 N N . ASN A 1 85 ? 7.173 -4.274 -21.567 1.00 82.62 85 ASN A N 1
ATOM 655 C CA . ASN A 1 85 ? 8.566 -4.657 -21.310 1.00 82.62 85 ASN A CA 1
ATOM 656 C C . ASN A 1 85 ? 9.308 -3.582 -20.505 1.00 82.62 85 ASN A C 1
ATOM 658 O O . ASN A 1 85 ? 10.375 -3.120 -20.909 1.00 82.62 85 ASN A O 1
ATOM 662 N N . CYS A 1 86 ? 8.764 -3.193 -19.352 1.00 75.06 86 CYS A N 1
ATOM 663 C CA . CYS A 1 86 ? 9.226 -2.051 -18.549 1.00 75.06 86 CYS A CA 1
ATOM 664 C C . CYS A 1 86 ? 10.742 -2.046 -18.277 1.00 75.06 86 CYS A C 1
ATOM 666 O O . CYS A 1 86 ? 11.376 -0.992 -18.271 1.00 75.06 86 CYS A O 1
ATOM 668 N N . TRP A 1 87 ? 11.339 -3.229 -18.098 1.00 76.94 87 TRP A N 1
ATOM 669 C CA . TRP A 1 87 ? 12.777 -3.392 -17.863 1.00 76.94 87 TRP A CA 1
ATOM 670 C C . TRP A 1 87 ? 13.632 -3.159 -19.120 1.00 76.94 87 TRP A C 1
ATOM 672 O O . TRP A 1 87 ? 14.763 -2.688 -19.019 1.00 76.94 87 TRP A O 1
ATOM 682 N N . GLN A 1 88 ? 13.114 -3.480 -20.311 1.00 75.25 88 GLN A N 1
ATOM 683 C CA . GLN A 1 88 ? 13.831 -3.305 -21.581 1.00 75.25 88 GLN A CA 1
ATOM 684 C C . GLN A 1 88 ? 13.662 -1.897 -22.149 1.00 75.25 88 GLN A C 1
ATOM 686 O O . GLN A 1 88 ? 14.608 -1.365 -22.729 1.00 75.25 88 GLN A O 1
ATOM 691 N N . SER A 1 89 ? 12.488 -1.289 -21.956 1.00 68.25 89 SER A N 1
ATOM 692 C CA . SER A 1 89 ? 12.182 0.055 -22.457 1.00 68.25 89 SER A CA 1
ATOM 693 C C . SER A 1 89 ? 13.002 1.143 -21.754 1.00 68.25 89 SER A C 1
ATOM 695 O O . SER A 1 89 ? 13.146 2.239 -22.286 1.00 68.25 89 SER A O 1
ATOM 697 N N . LYS A 1 90 ? 13.573 0.843 -20.574 1.00 76.00 90 LYS A N 1
ATOM 698 C CA . LYS A 1 90 ? 14.391 1.763 -19.758 1.00 76.00 90 LYS A CA 1
ATOM 699 C C . LYS A 1 90 ? 13.692 3.083 -19.402 1.00 76.00 90 LYS A C 1
ATOM 701 O O . LYS A 1 90 ? 14.359 4.000 -18.935 1.00 76.00 90 LYS A O 1
ATOM 706 N N . CYS A 1 91 ? 12.368 3.160 -19.539 1.00 77.38 91 CYS A N 1
ATOM 707 C CA . CYS A 1 91 ? 11.564 4.346 -19.225 1.00 77.38 91 CYS A CA 1
ATOM 708 C C . CYS A 1 91 ? 11.646 4.763 -17.752 1.00 77.38 91 CYS A C 1
ATOM 710 O O . CYS A 1 91 ? 11.348 5.899 -17.418 1.00 77.38 91 CYS A O 1
ATOM 712 N N . HIS A 1 92 ? 12.053 3.848 -16.874 1.00 81.56 92 HIS A N 1
ATOM 713 C CA . HIS A 1 92 ? 12.287 4.126 -15.461 1.00 81.56 92 HIS A CA 1
ATOM 714 C C . HIS A 1 92 ? 13.772 4.087 -15.101 1.00 81.56 92 HIS A C 1
ATOM 716 O O . HIS A 1 92 ? 14.105 4.197 -13.943 1.00 81.56 92 HIS A O 1
ATOM 722 N N . HIS A 1 93 ? 14.701 3.905 -16.037 1.00 83.69 93 HIS A N 1
ATOM 723 C CA . HIS A 1 93 ? 16.101 3.651 -15.695 1.00 83.69 93 HIS A CA 1
ATOM 724 C C . HIS A 1 93 ? 16.820 4.928 -15.227 1.00 83.69 93 HIS A C 1
ATOM 726 O O . HIS A 1 93 ? 16.900 5.885 -15.990 1.00 83.69 93 HIS A O 1
ATOM 732 N N . GLU A 1 94 ? 17.449 4.901 -14.047 1.00 81.62 94 GLU A N 1
ATOM 733 C CA . GLU A 1 94 ? 18.153 6.045 -13.424 1.00 81.62 94 GLU A CA 1
ATOM 734 C C . GLU A 1 94 ? 19.161 6.750 -14.356 1.00 81.62 94 GLU A C 1
ATOM 736 O O . GLU A 1 94 ? 19.230 7.968 -14.415 1.00 81.62 94 GLU A O 1
ATOM 741 N N . VAL A 1 95 ? 19.913 5.998 -15.168 1.00 83.50 95 VAL A N 1
ATOM 742 C CA . VAL A 1 95 ? 20.861 6.583 -16.141 1.00 83.50 95 VAL A CA 1
ATOM 743 C C . VAL A 1 95 ? 20.167 7.346 -17.282 1.00 83.50 95 VAL A C 1
ATOM 745 O O . VAL A 1 95 ? 20.735 8.296 -17.813 1.00 83.50 95 VAL A O 1
ATOM 748 N N . ILE A 1 96 ? 18.969 6.923 -17.696 1.00 84.38 96 ILE A N 1
ATOM 749 C CA . ILE A 1 96 ? 18.215 7.564 -18.789 1.00 84.38 96 ILE A CA 1
ATOM 750 C C . ILE A 1 96 ? 17.352 8.713 -18.250 1.00 84.38 96 ILE A C 1
ATOM 752 O O . ILE A 1 96 ? 17.186 9.728 -18.923 1.00 84.38 96 ILE A O 1
ATOM 756 N N . HIS A 1 97 ? 16.855 8.557 -17.026 1.00 84.06 97 HIS A N 1
ATOM 757 C CA . HIS A 1 97 ? 15.993 9.483 -16.309 1.00 84.06 97 HIS A CA 1
ATOM 758 C C . HIS A 1 97 ? 16.668 9.847 -14.975 1.00 84.06 97 HIS A C 1
ATOM 760 O O . HIS A 1 97 ? 16.356 9.249 -13.952 1.00 84.06 97 HIS A O 1
ATOM 766 N N . PRO A 1 98 ? 17.649 10.769 -14.965 1.00 84.12 98 PRO A N 1
ATOM 767 C CA . PRO A 1 98 ? 18.458 11.036 -13.772 1.00 84.12 98 PRO A CA 1
ATOM 768 C C . PRO A 1 98 ? 17.699 11.741 -12.645 1.00 84.12 98 PRO A C 1
ATOM 770 O O . PRO A 1 98 ? 18.120 11.654 -11.495 1.00 84.12 98 PRO A O 1
ATOM 773 N N . ASP A 1 99 ? 16.603 12.431 -12.967 1.00 87.44 99 ASP A N 1
ATOM 774 C CA . ASP A 1 99 ? 15.814 13.174 -11.984 1.00 87.44 99 ASP A CA 1
ATOM 775 C C . ASP A 1 99 ? 14.730 12.300 -11.321 1.00 87.44 99 ASP A C 1
ATOM 777 O O . ASP A 1 99 ? 14.398 12.528 -10.160 1.00 87.44 99 ASP A O 1
ATOM 781 N N . ASP A 1 100 ? 14.177 11.311 -12.037 1.00 82.88 100 ASP A N 1
ATOM 782 C CA . ASP A 1 100 ? 12.995 10.535 -11.618 1.00 82.88 100 ASP A CA 1
ATOM 783 C C . ASP A 1 100 ? 13.048 9.025 -11.943 1.00 82.88 100 ASP A C 1
ATOM 785 O O . ASP A 1 100 ? 12.082 8.290 -11.722 1.00 82.88 100 ASP A O 1
ATOM 789 N N . GLY A 1 101 ? 14.172 8.528 -12.454 1.00 85.56 101 GLY A N 1
ATOM 790 C CA . GLY A 1 101 ? 14.391 7.110 -12.716 1.00 85.56 101 GLY A CA 1
ATOM 791 C C . GLY A 1 101 ? 14.760 6.318 -11.458 1.00 85.56 101 GLY A C 1
ATOM 792 O O . GLY A 1 101 ? 15.413 6.811 -10.545 1.00 85.56 101 GLY A O 1
ATOM 793 N N . PHE A 1 102 ? 14.378 5.044 -11.436 1.00 86.50 102 PHE A N 1
ATOM 794 C CA . PHE A 1 102 ? 14.658 4.065 -10.395 1.00 86.50 102 PHE A CA 1
ATOM 795 C C . PHE A 1 102 ? 14.848 2.651 -10.980 1.00 86.50 102 PHE A C 1
ATOM 797 O O . PHE A 1 102 ? 14.343 2.292 -12.046 1.00 86.50 102 PHE A O 1
ATOM 804 N N . PHE A 1 103 ? 15.562 1.785 -10.266 1.00 84.44 103 PHE A N 1
ATOM 805 C CA . PHE A 1 103 ? 15.736 0.395 -10.692 1.00 84.44 103 PHE A CA 1
ATOM 806 C C . PHE A 1 103 ? 14.444 -0.417 -10.513 1.00 84.44 103 PHE A C 1
ATOM 808 O O . PHE A 1 103 ? 14.084 -0.766 -9.395 1.00 84.44 103 PHE A O 1
ATOM 815 N N . LEU A 1 104 ? 13.753 -0.781 -11.596 1.00 84.06 104 LEU A N 1
ATOM 816 C CA . LEU A 1 104 ? 12.556 -1.621 -11.492 1.00 84.06 104 LEU A CA 1
ATOM 817 C C . LEU A 1 104 ? 12.933 -3.086 -11.177 1.00 84.06 104 LEU A C 1
ATOM 819 O O . LEU A 1 104 ? 13.658 -3.705 -11.964 1.00 84.06 104 LEU A O 1
ATOM 823 N N . PRO A 1 105 ? 12.421 -3.692 -10.089 1.00 82.31 105 PRO A N 1
ATOM 824 C CA . PRO A 1 105 ? 12.685 -5.093 -9.793 1.00 82.31 105 PRO A CA 1
ATOM 825 C C . PRO A 1 105 ? 12.065 -6.016 -10.854 1.00 82.31 105 PRO A C 1
ATOM 827 O O . PRO A 1 105 ? 10.959 -5.792 -11.345 1.00 82.31 105 PRO A O 1
ATOM 830 N N . TYR A 1 106 ? 12.771 -7.100 -11.183 1.00 81.81 106 TYR A N 1
ATOM 831 C CA . TYR A 1 106 ? 12.292 -8.129 -12.120 1.00 81.81 106 TYR A CA 1
ATOM 832 C C . TYR A 1 106 ? 11.179 -9.009 -11.545 1.00 81.81 106 TYR A C 1
ATOM 834 O O . TYR A 1 106 ? 10.493 -9.709 -12.284 1.00 81.81 106 TYR A O 1
ATOM 842 N N . ILE A 1 107 ? 11.013 -8.997 -10.222 1.00 87.25 107 ILE A N 1
ATOM 843 C CA . ILE A 1 107 ? 9.991 -9.759 -9.515 1.00 87.25 107 ILE A CA 1
ATOM 844 C C . ILE A 1 107 ? 9.289 -8.796 -8.570 1.00 87.25 107 ILE A C 1
ATOM 846 O O . ILE A 1 107 ? 9.902 -8.296 -7.628 1.00 87.25 107 ILE A O 1
ATOM 850 N N . VAL A 1 108 ? 7.999 -8.570 -8.807 1.00 93.75 108 VAL A N 1
ATOM 851 C CA . VAL A 1 108 ? 7.132 -7.889 -7.847 1.00 93.75 108 VAL A CA 1
ATOM 852 C C . VAL A 1 108 ? 6.192 -8.928 -7.242 1.00 93.75 108 VAL A C 1
ATOM 854 O O . VAL A 1 108 ? 5.429 -9.554 -7.984 1.00 93.75 108 VAL A O 1
ATOM 857 N N . PRO A 1 109 ? 6.241 -9.142 -5.919 1.00 95.38 109 PRO A N 1
ATOM 858 C CA . PRO A 1 109 ? 5.469 -10.195 -5.284 1.00 95.38 109 PRO A CA 1
ATOM 859 C C . PRO A 1 109 ? 3.975 -9.862 -5.228 1.00 95.38 109 PRO A C 1
ATOM 861 O O . PRO A 1 109 ? 3.562 -8.697 -5.234 1.00 95.38 109 PRO A O 1
ATOM 864 N N . ALA A 1 110 ? 3.171 -10.915 -5.092 1.00 97.44 110 ALA A N 1
ATOM 865 C CA . ALA A 1 110 ? 1.793 -10.793 -4.651 1.00 97.44 110 ALA A CA 1
ATOM 866 C C . ALA A 1 110 ? 1.743 -10.265 -3.209 1.00 97.44 110 ALA A C 1
ATOM 868 O O . ALA A 1 110 ? 2.521 -10.684 -2.351 1.00 97.44 110 ALA A O 1
ATOM 869 N N . ILE A 1 111 ? 0.790 -9.379 -2.946 1.00 97.56 111 ILE A N 1
ATOM 870 C CA . ILE A 1 111 ? 0.465 -8.854 -1.612 1.00 97.56 111 ILE A CA 1
ATOM 871 C C . ILE A 1 111 ? -0.932 -9.286 -1.153 1.00 97.56 111 ILE A C 1
ATOM 873 O O . ILE A 1 111 ? -1.334 -8.999 -0.026 1.00 97.56 111 ILE A O 1
ATOM 877 N N . VAL A 1 112 ? -1.674 -9.973 -2.025 1.00 97.38 112 VAL A N 1
ATOM 878 C CA . VAL A 1 112 ? -2.956 -10.608 -1.728 1.00 97.38 112 VAL A CA 1
ATOM 879 C C . VAL A 1 112 ? -2.834 -12.105 -1.963 1.00 97.38 112 VAL A C 1
ATOM 881 O O . VAL A 1 112 ? -2.399 -12.552 -3.023 1.00 97.38 112 VAL A O 1
ATOM 884 N N . GLY A 1 113 ? -3.217 -12.893 -0.963 1.00 95.00 113 GLY A N 1
ATOM 885 C CA . GLY A 1 113 ? -3.163 -14.347 -1.032 1.00 95.00 113 GLY A CA 1
ATOM 886 C C . GLY A 1 113 ? -3.024 -14.986 0.342 1.00 95.00 113 GLY A C 1
ATOM 887 O O . GLY A 1 113 ? -2.747 -14.330 1.344 1.00 95.00 113 GLY A O 1
ATOM 888 N N . GLN A 1 114 ? -3.208 -16.301 0.408 1.00 91.62 114 GLN A N 1
ATOM 889 C CA . GLN A 1 114 ? -3.092 -17.010 1.676 1.00 91.62 114 GLN A CA 1
ATOM 890 C C . GLN A 1 114 ? -1.658 -16.914 2.216 1.00 91.62 114 GLN A C 1
ATOM 892 O O . GLN A 1 114 ? -0.713 -17.379 1.587 1.00 91.62 114 GLN A O 1
ATOM 897 N N . GLY A 1 115 ? -1.512 -16.327 3.404 1.00 90.50 115 GLY A N 1
ATOM 898 C CA . GLY A 1 115 ? -0.248 -16.271 4.134 1.00 90.50 115 GLY A CA 1
ATOM 899 C C . GLY A 1 115 ? 0.795 -15.293 3.590 1.00 90.50 115 GLY A C 1
ATOM 900 O O . GLY A 1 115 ? 1.898 -15.241 4.130 1.00 90.50 115 GLY A O 1
ATOM 901 N N . VAL A 1 116 ? 0.469 -14.497 2.565 1.00 94.50 116 VAL A N 1
ATOM 902 C CA . VAL A 1 116 ? 1.427 -13.556 1.955 1.00 94.50 116 VAL A CA 1
ATOM 903 C C . VAL A 1 116 ? 1.926 -12.512 2.951 1.00 94.50 116 VAL A C 1
ATOM 905 O O . VAL A 1 116 ? 3.072 -12.102 2.852 1.00 94.50 116 VAL A O 1
ATOM 908 N N . LEU A 1 117 ? 1.122 -12.143 3.954 1.00 95.75 117 LEU A N 1
ATOM 909 C CA . LEU A 1 117 ? 1.496 -11.179 4.996 1.00 95.75 117 LEU A CA 1
ATOM 910 C C . LEU A 1 117 ? 2.118 -11.819 6.250 1.00 95.75 117 LEU A C 1
ATOM 912 O O . LEU A 1 117 ? 2.569 -11.094 7.135 1.00 95.75 117 LEU A O 1
ATOM 916 N N . ASN A 1 118 ? 2.202 -13.153 6.335 1.00 93.50 118 ASN A N 1
ATOM 917 C CA . ASN A 1 118 ? 2.689 -13.840 7.541 1.00 93.50 118 ASN A CA 1
ATOM 918 C C . ASN A 1 118 ? 4.118 -13.430 7.918 1.00 93.50 118 ASN A C 1
ATOM 920 O O . ASN A 1 118 ? 4.473 -13.467 9.090 1.00 93.50 118 ASN A O 1
ATOM 924 N N . HIS A 1 119 ? 4.939 -13.038 6.941 1.00 89.94 119 HIS A N 1
ATOM 925 C CA . HIS A 1 119 ? 6.337 -12.673 7.160 1.00 89.94 119 HIS A CA 1
ATOM 926 C C . HIS A 1 119 ? 6.531 -11.397 7.990 1.00 89.94 119 HIS A C 1
ATOM 928 O O . HIS A 1 119 ? 7.609 -11.211 8.547 1.00 89.94 119 HIS A O 1
ATOM 934 N N . PHE A 1 120 ? 5.501 -10.556 8.115 1.00 94.62 120 PHE A N 1
ATOM 935 C CA . PHE A 1 120 ? 5.541 -9.372 8.975 1.00 94.62 120 PHE A CA 1
ATOM 936 C C . PHE A 1 120 ? 5.226 -9.688 10.439 1.00 94.62 120 PHE A C 1
ATOM 938 O O . PHE A 1 120 ? 5.642 -8.956 11.325 1.00 94.62 120 PHE A O 1
ATOM 945 N N . GLY A 1 121 ? 4.495 -10.769 10.719 1.00 94.19 121 GLY A N 1
ATOM 946 C CA . GLY A 1 121 ? 4.031 -11.103 12.066 1.00 94.19 121 GLY A CA 1
ATOM 947 C C . GLY A 1 121 ? 2.843 -10.253 12.539 1.00 94.19 121 GLY A C 1
ATOM 948 O O . GLY A 1 121 ? 1.776 -10.791 12.842 1.00 94.19 121 GLY A O 1
ATOM 949 N N . ASP A 1 122 ? 2.991 -8.928 12.552 1.00 95.88 122 ASP A N 1
ATOM 950 C CA . ASP A 1 122 ? 1.994 -7.991 13.081 1.00 95.88 122 ASP A CA 1
ATOM 951 C C . ASP A 1 122 ? 1.840 -6.697 12.258 1.00 95.88 122 ASP A C 1
ATOM 953 O O . ASP A 1 122 ? 2.599 -6.404 11.327 1.00 95.88 122 ASP A O 1
ATOM 957 N N . GLY A 1 123 ? 0.797 -5.931 12.593 1.00 96.88 123 GLY A N 1
ATOM 958 C CA . GLY A 1 123 ? 0.491 -4.640 11.978 1.00 96.88 123 GLY A CA 1
ATOM 959 C C . GLY A 1 123 ? 1.617 -3.607 12.082 1.00 96.88 123 GLY A C 1
ATOM 960 O O . GLY A 1 123 ? 1.960 -3.019 11.054 1.00 96.88 123 GLY A O 1
ATOM 961 N N . PRO A 1 124 ? 2.212 -3.359 13.267 1.00 98.06 124 PRO A N 1
ATOM 962 C CA . PRO A 1 124 ? 3.304 -2.397 13.407 1.00 98.06 124 PRO A CA 1
ATOM 963 C C . PRO A 1 124 ? 4.510 -2.725 12.522 1.00 98.06 124 PRO A C 1
ATOM 965 O O . PRO A 1 124 ? 5.071 -1.821 11.899 1.00 98.06 124 PRO A O 1
ATOM 968 N N . THR A 1 125 ? 4.879 -4.003 12.407 1.00 97.62 125 THR A N 1
ATOM 969 C CA . THR A 1 125 ? 5.983 -4.443 11.542 1.00 97.62 125 THR A CA 1
ATOM 970 C C . THR A 1 125 ? 5.649 -4.229 10.067 1.00 97.62 125 THR A C 1
ATOM 972 O O . THR A 1 125 ? 6.478 -3.701 9.320 1.00 97.62 125 THR A O 1
ATOM 975 N N . LEU A 1 126 ? 4.422 -4.560 9.648 1.00 97.81 126 LEU A N 1
ATOM 976 C CA . LEU A 1 126 ? 3.940 -4.277 8.293 1.00 97.81 126 LEU A CA 1
ATOM 977 C C . LEU A 1 126 ? 3.966 -2.768 7.987 1.00 97.81 126 LEU A C 1
ATOM 979 O O . LEU A 1 126 ? 4.450 -2.366 6.929 1.00 97.81 126 LEU A O 1
ATOM 983 N N . TYR A 1 127 ? 3.504 -1.921 8.911 1.00 98.44 127 TYR A N 1
ATOM 984 C CA . TYR A 1 127 ? 3.556 -0.465 8.750 1.00 98.44 127 TYR A CA 1
ATOM 985 C C . TYR A 1 127 ? 4.985 0.054 8.647 1.00 98.44 127 TYR A C 1
ATOM 987 O O . TYR A 1 127 ? 5.276 0.852 7.756 1.00 98.44 127 TYR A O 1
ATOM 995 N N . GLY A 1 128 ? 5.886 -0.408 9.517 1.00 98.12 128 GLY A N 1
ATOM 996 C CA . GLY A 1 128 ? 7.294 -0.017 9.481 1.00 98.12 128 GLY A CA 1
ATOM 997 C C . GLY A 1 128 ? 7.932 -0.338 8.131 1.00 98.12 128 GLY A C 1
ATOM 998 O O . GLY A 1 128 ? 8.578 0.522 7.535 1.00 98.12 128 GLY A O 1
ATOM 999 N N . TYR A 1 129 ? 7.675 -1.538 7.604 1.00 97.75 129 TYR A N 1
ATOM 1000 C CA . TYR A 1 129 ? 8.150 -1.944 6.284 1.00 97.75 129 TYR A CA 1
ATOM 1001 C C . TYR A 1 129 ? 7.582 -1.063 5.164 1.00 97.75 129 TYR A C 1
ATOM 1003 O O . TYR A 1 129 ? 8.346 -0.475 4.398 1.00 97.75 129 TYR A O 1
ATOM 1011 N N . VAL A 1 130 ? 6.252 -0.939 5.076 1.00 97.94 130 VAL A N 1
ATOM 1012 C CA . VAL A 1 130 ? 5.594 -0.213 3.977 1.00 97.94 130 VAL A CA 1
ATOM 1013 C C . VAL A 1 130 ? 5.937 1.275 4.019 1.00 97.94 130 VAL A C 1
ATOM 1015 O O . VAL A 1 130 ? 6.283 1.835 2.989 1.00 97.94 130 VAL A O 1
ATOM 1018 N N . SER A 1 131 ? 5.923 1.913 5.189 1.00 98.00 131 SER A N 1
ATOM 1019 C CA . SER A 1 131 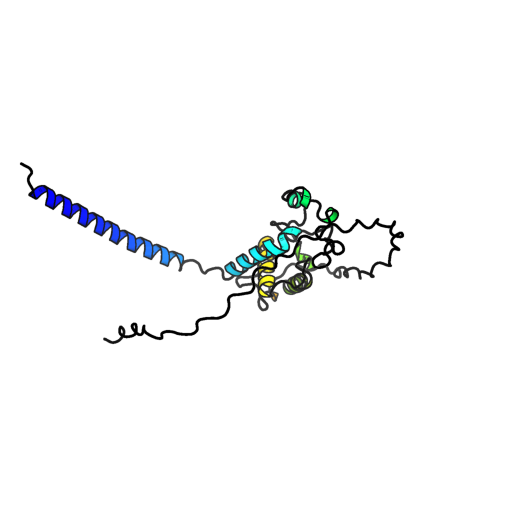? 6.233 3.348 5.302 1.00 98.00 131 SER A CA 1
ATOM 1020 C C . SER A 1 131 ? 7.692 3.708 5.002 1.00 98.00 131 SER A C 1
ATOM 1022 O O . SER A 1 131 ? 7.981 4.864 4.700 1.00 98.00 131 SER A O 1
ATOM 1024 N N . THR A 1 132 ? 8.600 2.729 5.068 1.00 97.75 132 THR A N 1
ATOM 1025 C CA . THR A 1 132 ? 10.040 2.936 4.858 1.00 97.75 132 THR A CA 1
ATOM 1026 C C . THR A 1 132 ? 10.494 2.553 3.454 1.00 97.75 132 THR A C 1
ATOM 1028 O O . THR A 1 132 ? 11.426 3.157 2.933 1.00 97.75 132 THR A O 1
ATOM 1031 N N . LEU A 1 133 ? 9.878 1.532 2.854 1.00 96.56 133 LEU A N 1
ATOM 1032 C CA . LEU A 1 133 ? 10.340 0.933 1.596 1.00 96.56 133 LEU A CA 1
ATOM 1033 C C . LEU A 1 133 ? 9.342 1.076 0.446 1.00 96.56 133 LEU A C 1
ATOM 1035 O O . LEU A 1 133 ? 9.661 0.689 -0.677 1.00 96.56 133 LEU A O 1
ATOM 1039 N N . MET A 1 134 ? 8.147 1.606 0.712 1.00 96.88 134 MET A N 1
ATOM 1040 C CA . MET A 1 134 ? 7.121 1.843 -0.297 1.00 96.88 134 MET A CA 1
ATOM 1041 C C . MET A 1 134 ? 6.677 3.313 -0.303 1.00 96.88 134 MET A C 1
ATOM 1043 O O . MET A 1 134 ? 6.785 3.992 0.719 1.00 96.88 134 MET A O 1
ATOM 1047 N N . PRO A 1 135 ? 6.113 3.795 -1.423 1.00 96.38 135 PRO A N 1
ATOM 1048 C CA . PRO A 1 135 ? 6.137 3.190 -2.762 1.00 96.38 135 PRO A CA 1
ATOM 1049 C C . PRO A 1 135 ? 7.572 2.991 -3.265 1.00 96.38 135 PRO A C 1
ATOM 1051 O O . PRO A 1 135 ? 8.449 3.776 -2.934 1.00 96.38 135 PRO A O 1
ATOM 1054 N N . PHE A 1 136 ? 7.836 1.931 -4.029 1.00 92.62 136 PHE A N 1
ATOM 1055 C CA . PHE A 1 136 ? 9.213 1.550 -4.373 1.00 92.62 136 PHE A CA 1
ATOM 1056 C C . PHE A 1 136 ? 9.968 2.657 -5.132 1.00 92.62 136 PHE A C 1
ATOM 1058 O O . PHE A 1 136 ? 11.153 2.879 -4.904 1.00 92.62 136 PHE A O 1
ATOM 1065 N N . GLN A 1 137 ? 9.264 3.364 -6.014 1.00 89.75 137 GLN A N 1
ATOM 1066 C CA . GLN A 1 137 ? 9.787 4.484 -6.791 1.00 89.75 137 GLN A CA 1
ATOM 1067 C C . GLN A 1 137 ? 10.095 5.730 -5.947 1.00 89.75 137 GLN A C 1
ATOM 1069 O O . GLN A 1 137 ? 10.897 6.557 -6.361 1.00 89.75 137 GLN A O 1
ATOM 1074 N N . GLU A 1 138 ? 9.451 5.881 -4.786 1.00 93.06 138 GLU A N 1
ATOM 1075 C CA . GLU A 1 138 ? 9.588 7.063 -3.932 1.00 93.06 138 GLU A CA 1
ATOM 1076 C C . GLU A 1 138 ? 9.253 6.711 -2.468 1.00 93.06 138 GLU A C 1
ATOM 1078 O O . GLU A 1 138 ? 8.164 7.022 -1.971 1.00 93.06 138 GLU A O 1
ATOM 1083 N N . PRO A 1 139 ? 10.152 6.004 -1.756 1.00 94.81 139 PRO A N 1
ATOM 1084 C CA . PRO A 1 139 ? 9.870 5.564 -0.397 1.00 94.81 139 PRO A CA 1
ATOM 1085 C C . PRO A 1 139 ? 9.628 6.750 0.539 1.00 94.81 139 PRO A C 1
ATOM 1087 O O . PRO A 1 139 ? 10.383 7.723 0.533 1.00 94.81 139 PRO A O 1
ATOM 1090 N N . GLY A 1 140 ? 8.578 6.681 1.360 1.00 94.00 140 GLY A N 1
ATOM 1091 C CA . GLY A 1 140 ? 8.236 7.784 2.266 1.00 94.00 140 GLY A CA 1
ATOM 1092 C C . GLY A 1 140 ? 7.339 8.871 1.656 1.00 94.00 140 GLY A C 1
ATOM 1093 O O . GLY A 1 140 ? 6.962 9.787 2.382 1.00 94.00 140 GLY A O 1
ATOM 1094 N N . ALA A 1 141 ? 6.942 8.769 0.381 1.00 96.44 141 ALA A N 1
ATOM 1095 C CA . ALA A 1 141 ? 6.136 9.793 -0.301 1.00 96.44 141 ALA A CA 1
ATOM 1096 C C . ALA A 1 141 ? 4.728 10.005 0.284 1.00 96.44 141 ALA A C 1
ATOM 1098 O O . ALA A 1 141 ? 4.116 11.057 0.082 1.00 96.44 141 ALA A O 1
ATOM 1099 N N . LEU A 1 142 ? 4.177 9.008 0.983 1.00 98.44 142 LEU A N 1
ATOM 1100 C CA . LEU A 1 142 ? 2.819 9.082 1.517 1.00 98.44 142 LEU A CA 1
ATOM 1101 C C . LEU A 1 142 ? 2.790 9.724 2.905 1.00 98.44 142 LEU A C 1
ATOM 1103 O O . LEU A 1 142 ? 3.693 9.559 3.725 1.00 98.44 142 LEU A O 1
ATOM 1107 N N . SER A 1 143 ? 1.692 10.411 3.207 1.00 98.50 143 SER A N 1
ATOM 1108 C CA . SER A 1 143 ? 1.388 10.821 4.579 1.00 98.50 143 SER A CA 1
ATOM 1109 C C . SER A 1 143 ? 1.106 9.605 5.472 1.00 98.50 143 SER A C 1
ATOM 1111 O O . SER A 1 143 ? 0.705 8.538 5.005 1.00 98.50 143 SER A O 1
ATOM 1113 N N . GLN A 1 144 ? 1.245 9.778 6.788 1.00 98.38 144 GLN A N 1
ATOM 1114 C CA . GLN A 1 144 ? 0.911 8.733 7.760 1.00 98.38 144 GLN A CA 1
ATOM 1115 C C . GLN A 1 144 ? -0.535 8.226 7.608 1.00 98.38 144 GLN A C 1
ATOM 1117 O O . GLN A 1 144 ? -0.774 7.022 7.662 1.00 98.38 144 GLN A O 1
ATOM 1122 N N . GLU A 1 145 ? -1.490 9.130 7.378 1.00 98.50 145 GLU A N 1
ATOM 1123 C CA . GLU A 1 145 ? -2.893 8.777 7.137 1.00 98.50 145 GLU A CA 1
ATOM 1124 C C . GLU A 1 145 ? -3.043 7.873 5.906 1.00 98.50 145 GLU A C 1
ATOM 1126 O O . GLU A 1 145 ? -3.704 6.837 5.971 1.00 98.50 145 GLU A O 1
ATOM 1131 N N . GLN A 1 146 ? -2.371 8.214 4.803 1.00 98.75 146 GLN A N 1
ATOM 1132 C CA . GLN A 1 146 ? -2.374 7.407 3.582 1.00 98.75 146 GLN A CA 1
ATOM 1133 C C . GLN A 1 146 ? -1.720 6.037 3.787 1.00 98.75 146 GLN A C 1
ATOM 1135 O O . GLN A 1 146 ? -2.213 5.054 3.234 1.00 98.75 146 GLN A O 1
ATOM 1140 N N . TYR A 1 147 ? -0.663 5.938 4.602 1.00 98.81 147 TYR A N 1
ATOM 1141 C CA . TYR A 1 147 ? -0.084 4.641 4.959 1.00 98.81 147 TYR A CA 1
ATOM 1142 C C . TYR A 1 147 ? -1.076 3.766 5.725 1.00 98.81 147 TYR A C 1
ATOM 1144 O O . TYR A 1 147 ? -1.275 2.608 5.364 1.00 98.81 147 TYR A O 1
ATOM 1152 N N . TYR A 1 148 ? -1.757 4.295 6.740 1.00 98.81 148 TYR A N 1
ATOM 1153 C CA . TYR A 1 148 ? -2.779 3.509 7.435 1.00 98.81 148 TYR A CA 1
ATOM 1154 C C . TYR A 1 148 ? -3.944 3.131 6.519 1.00 98.81 148 TYR A C 1
ATOM 1156 O O . TYR A 1 148 ? -4.415 1.994 6.564 1.00 98.81 148 TYR A O 1
ATOM 1164 N N . ALA A 1 149 ? -4.371 4.044 5.648 1.00 98.81 149 ALA A N 1
ATOM 1165 C CA . ALA A 1 149 ? -5.441 3.791 4.696 1.00 98.81 149 ALA A CA 1
ATOM 1166 C C . ALA A 1 149 ? -5.087 2.673 3.702 1.00 98.81 149 ALA A C 1
ATOM 1168 O O . ALA A 1 149 ? -5.877 1.746 3.509 1.00 98.81 149 ALA A O 1
ATOM 1169 N N . VAL A 1 150 ? -3.889 2.703 3.106 1.00 98.75 150 VAL A N 1
ATOM 1170 C CA . VAL A 1 150 ? -3.466 1.654 2.164 1.00 98.75 150 VAL A CA 1
ATOM 1171 C C . VAL A 1 150 ? -3.285 0.307 2.865 1.00 98.75 150 VAL A C 1
ATOM 1173 O O . VAL A 1 150 ? -3.670 -0.721 2.311 1.00 98.75 150 VAL A O 1
ATOM 1176 N N . LEU A 1 151 ? -2.788 0.289 4.107 1.00 98.69 151 LEU A N 1
ATOM 1177 C CA . LEU A 1 151 ? -2.699 -0.942 4.894 1.00 98.69 151 LEU A CA 1
ATOM 1178 C C . LEU A 1 151 ? -4.080 -1.515 5.204 1.00 98.69 151 LEU A C 1
ATOM 1180 O O . LEU A 1 151 ? -4.296 -2.699 4.966 1.00 98.69 151 LEU A O 1
ATOM 1184 N N . ALA A 1 152 ? -5.031 -0.692 5.654 1.00 98.69 152 ALA A N 1
ATOM 1185 C CA . ALA A 1 152 ? -6.413 -1.117 5.871 1.00 98.69 152 ALA A CA 1
ATOM 1186 C C . ALA A 1 152 ? -7.008 -1.755 4.602 1.00 98.69 152 ALA A C 1
ATOM 1188 O O . ALA A 1 152 ? -7.607 -2.831 4.662 1.00 98.69 152 ALA A O 1
ATOM 1189 N N . GLN A 1 153 ? -6.757 -1.155 3.434 1.00 98.56 153 GLN A N 1
ATOM 1190 C CA . GLN A 1 153 ? -7.177 -1.717 2.152 1.00 98.56 153 GLN A CA 1
ATOM 1191 C C . GLN A 1 153 ? -6.502 -3.067 1.850 1.00 98.56 153 GLN A C 1
ATOM 1193 O O . GLN A 1 153 ? -7.180 -4.007 1.436 1.00 98.56 153 GLN A O 1
ATOM 1198 N N . VAL A 1 154 ? -5.192 -3.208 2.075 1.00 98.38 154 VAL A N 1
ATOM 1199 C CA . VAL A 1 154 ? -4.464 -4.478 1.873 1.00 98.38 154 VAL A CA 1
ATOM 1200 C C . VAL A 1 154 ? -4.964 -5.577 2.816 1.00 98.38 154 VAL A C 1
ATOM 1202 O O . VAL A 1 154 ? -5.147 -6.718 2.381 1.00 98.38 154 VAL A O 1
ATOM 1205 N N . LEU A 1 155 ? -5.249 -5.244 4.076 1.00 98.25 155 LEU A N 1
ATOM 1206 C CA . LEU A 1 155 ? -5.850 -6.169 5.042 1.00 98.25 155 LEU A CA 1
ATOM 1207 C C . LEU A 1 155 ? -7.237 -6.623 4.567 1.00 98.25 155 LEU A C 1
ATOM 1209 O O . LEU A 1 155 ? -7.500 -7.826 4.524 1.00 98.25 155 LEU A O 1
ATOM 1213 N N . MET A 1 156 ? -8.077 -5.695 4.092 1.00 97.44 156 MET A N 1
ATOM 1214 C CA . MET A 1 156 ? -9.387 -6.022 3.514 1.00 97.44 156 MET A CA 1
ATOM 1215 C C . MET A 1 156 ? -9.290 -6.922 2.281 1.00 97.44 156 MET A C 1
ATOM 1217 O O . MET A 1 156 ? -10.049 -7.888 2.176 1.00 97.44 156 MET A O 1
ATOM 1221 N N . MET A 1 157 ? -8.357 -6.658 1.361 1.00 97.44 157 MET A N 1
ATOM 1222 C CA . MET A 1 157 ? -8.152 -7.507 0.178 1.00 97.44 157 MET A CA 1
ATOM 1223 C C . MET A 1 157 ? -7.741 -8.937 0.562 1.00 97.44 157 MET A C 1
ATOM 1225 O O . MET A 1 157 ? -8.142 -9.896 -0.099 1.00 97.44 157 MET A O 1
ATOM 1229 N N . ASN A 1 158 ? -7.017 -9.092 1.673 1.00 97.62 158 ASN A N 1
ATOM 1230 C CA . ASN A 1 158 ? -6.659 -10.386 2.256 1.00 97.62 158 ASN A CA 1
ATOM 1231 C C . ASN A 1 158 ? -7.732 -10.971 3.191 1.00 97.62 158 ASN A C 1
ATOM 1233 O O . ASN A 1 158 ? -7.540 -12.062 3.728 1.00 97.62 158 ASN A O 1
ATOM 1237 N N . ARG A 1 159 ? -8.869 -10.282 3.369 1.00 96.25 159 ARG A N 1
ATOM 1238 C CA . ARG A 1 159 ? -9.950 -10.652 4.301 1.00 96.25 159 ARG A CA 1
ATOM 1239 C C . ARG A 1 159 ? -9.466 -10.808 5.748 1.00 96.25 159 ARG A C 1
ATOM 1241 O O . ARG A 1 159 ? -9.970 -11.657 6.481 1.00 96.25 159 ARG A O 1
ATOM 1248 N N . ILE A 1 160 ? -8.482 -10.005 6.140 1.00 95.81 160 ILE A N 1
ATOM 1249 C CA . ILE A 1 160 ? -7.973 -9.934 7.508 1.00 95.81 160 ILE A CA 1
ATOM 1250 C C . ILE A 1 160 ? -8.789 -8.883 8.253 1.00 95.81 160 ILE A C 1
ATOM 1252 O O . ILE A 1 160 ? -8.840 -7.723 7.843 1.00 95.81 160 ILE A O 1
ATOM 1256 N N . ASP A 1 161 ? -9.433 -9.300 9.339 1.00 93.94 161 ASP A N 1
ATOM 1257 C CA . ASP A 1 161 ? -10.139 -8.390 10.233 1.00 93.94 161 ASP A CA 1
ATOM 1258 C C . ASP A 1 161 ? -9.131 -7.609 11.087 1.00 93.94 161 ASP A C 1
ATOM 1260 O O . ASP A 1 161 ? -8.272 -8.198 11.744 1.00 93.94 161 ASP A O 1
ATOM 1264 N N . TYR A 1 162 ? -9.235 -6.282 11.059 1.00 95.31 162 TYR A N 1
ATOM 1265 C CA . TYR A 1 162 ? -8.411 -5.362 11.845 1.00 95.31 162 TYR A CA 1
ATOM 1266 C C . TYR A 1 162 ? -9.232 -4.566 12.869 1.00 95.31 162 TYR A C 1
ATOM 1268 O O . TYR A 1 162 ? -8.746 -3.583 13.427 1.00 95.31 162 TYR A O 1
ATOM 1276 N N . GLY A 1 163 ? -10.466 -5.001 13.139 1.00 94.25 163 GLY A N 1
ATOM 1277 C CA . GLY A 1 163 ? -11.365 -4.383 14.106 1.00 94.25 163 GLY A CA 1
ATOM 1278 C C . GLY A 1 163 ? -12.386 -3.441 13.472 1.00 94.25 163 GLY A C 1
ATOM 1279 O O . GLY A 1 163 ? -12.490 -3.308 12.252 1.00 94.25 163 GLY A O 1
ATOM 1280 N N . THR A 1 164 ? -13.183 -2.804 14.330 1.00 94.62 164 THR A N 1
ATOM 1281 C CA . THR A 1 164 ? -14.312 -1.946 13.935 1.00 94.62 164 THR A CA 1
ATOM 1282 C C . THR A 1 164 ? -13.948 -0.476 13.794 1.00 94.62 164 THR A C 1
ATOM 1284 O O . THR A 1 164 ? -14.731 0.277 13.234 1.00 94.62 164 THR A O 1
ATOM 1287 N N . GLU A 1 165 ? -12.781 -0.071 14.290 1.00 96.81 165 GLU A N 1
ATOM 1288 C CA . GLU A 1 165 ? -12.285 1.302 14.209 1.00 96.81 165 GLU A CA 1
ATOM 1289 C C . GLU A 1 165 ? -11.309 1.467 13.036 1.00 96.81 165 GLU A C 1
ATOM 1291 O O . GLU A 1 165 ? -10.714 0.481 12.583 1.00 96.81 165 GLU A O 1
ATOM 1296 N N . PRO A 1 166 ? -11.108 2.696 12.531 1.00 98.00 166 PRO A N 1
ATOM 1297 C CA . PRO A 1 166 ? -10.055 2.980 11.566 1.00 98.00 166 PRO A CA 1
ATOM 1298 C C . PRO A 1 166 ? -8.674 2.531 12.061 1.00 98.00 166 PRO A C 1
ATOM 1300 O O . PRO A 1 166 ? -8.333 2.650 13.242 1.00 98.00 166 PRO A O 1
ATOM 1303 N N . LEU A 1 167 ? -7.855 2.036 11.134 1.00 98.44 167 LEU A N 1
ATOM 1304 C CA . LEU A 1 167 ? -6.465 1.696 11.404 1.00 98.44 167 LEU A CA 1
ATOM 1305 C C . LEU A 1 167 ? -5.666 2.974 11.700 1.00 98.44 167 LEU A C 1
ATOM 1307 O O . LEU A 1 167 ? -5.769 3.957 10.972 1.00 98.44 167 LEU A O 1
ATOM 1311 N N . GLY A 1 168 ? -4.865 2.969 12.753 1.00 98.19 168 GLY A N 1
ATOM 1312 C CA . GLY A 1 168 ? -4.107 4.128 13.205 1.00 98.19 168 GLY A CA 1
ATOM 1313 C C . GLY A 1 168 ? -3.078 3.739 14.262 1.00 98.19 168 GLY A C 1
ATOM 1314 O O . GLY A 1 168 ? -2.964 2.553 14.587 1.00 98.19 168 GLY A O 1
ATOM 1315 N N . PRO A 1 169 ? -2.334 4.708 14.818 1.00 97.75 169 PRO A N 1
ATOM 1316 C CA . PRO A 1 169 ? -1.283 4.440 15.801 1.00 97.75 169 PRO A CA 1
ATOM 1317 C C . PRO A 1 169 ? -1.771 3.630 17.011 1.00 97.75 169 PRO A C 1
ATOM 1319 O O . PRO A 1 169 ? -1.051 2.774 17.522 1.00 97.75 169 PRO A O 1
ATOM 1322 N N . GLU A 1 170 ? -3.006 3.867 17.444 1.00 97.50 170 GLU A N 1
ATOM 1323 C CA . GLU A 1 170 ? -3.612 3.247 18.620 1.00 97.50 170 GLU A CA 1
ATOM 1324 C C . GLU A 1 170 ? -4.231 1.874 18.320 1.00 97.50 170 GLU A C 1
ATOM 1326 O O . GLU A 1 170 ? -4.359 1.048 19.222 1.00 97.50 170 GLU A O 1
ATOM 1331 N N . THR A 1 171 ? -4.618 1.615 17.067 1.00 97.81 171 THR A N 1
ATOM 1332 C CA . THR A 1 171 ? -5.348 0.396 16.674 1.00 97.81 171 THR A CA 1
ATOM 1333 C C . THR A 1 171 ? -4.474 -0.612 15.935 1.00 97.81 171 THR A C 1
ATOM 1335 O O . THR A 1 171 ? -4.751 -1.810 15.980 1.00 97.81 171 THR A O 1
ATOM 1338 N N . ILE A 1 172 ? -3.372 -0.181 15.312 1.00 97.69 172 ILE A N 1
ATOM 1339 C CA . ILE A 1 172 ? -2.532 -1.062 14.493 1.00 97.69 172 ILE A CA 1
ATOM 1340 C C . ILE A 1 172 ? -1.874 -2.193 15.289 1.00 97.69 172 ILE A C 1
ATOM 1342 O O . ILE A 1 172 ? -1.664 -3.278 14.752 1.00 97.69 172 ILE A O 1
ATOM 1346 N N . GLY A 1 173 ? -1.619 -1.982 16.583 1.00 97.00 173 GLY A N 1
ATOM 1347 C CA . GLY A 1 173 ? -1.082 -3.013 17.475 1.00 97.00 173 GLY A CA 1
ATOM 1348 C C . GLY A 1 173 ? -2.008 -4.219 17.678 1.00 97.00 173 GLY A C 1
ATOM 1349 O O . GLY A 1 173 ? -1.545 -5.260 18.133 1.00 97.00 173 GLY A O 1
ATOM 1350 N N . ALA A 1 174 ? -3.296 -4.108 17.334 1.00 95.94 174 ALA A N 1
ATOM 1351 C CA . ALA A 1 174 ? -4.248 -5.215 17.415 1.00 95.94 174 ALA A CA 1
ATOM 1352 C C . ALA A 1 174 ? -4.223 -6.136 16.180 1.00 95.94 174 ALA A C 1
ATOM 1354 O O . ALA A 1 174 ? -4.822 -7.212 16.207 1.00 95.94 174 ALA A O 1
ATOM 1355 N N . VAL A 1 175 ? -3.546 -5.738 15.096 1.00 96.50 175 VAL A N 1
ATOM 1356 C CA . VAL A 1 175 ? -3.511 -6.508 13.848 1.00 96.50 175 VAL A CA 1
ATOM 1357 C C . VAL A 1 175 ? -2.500 -7.645 13.949 1.00 96.50 175 VAL A C 1
ATOM 1359 O O . VAL A 1 175 ? -1.295 -7.417 14.059 1.00 96.50 175 VAL A O 1
ATOM 1362 N N . VAL A 1 176 ? -2.995 -8.877 13.834 1.00 93.94 176 VAL A N 1
ATOM 1363 C CA . VAL A 1 176 ? -2.186 -10.102 13.827 1.00 93.94 176 VAL A CA 1
ATOM 1364 C C . VAL A 1 176 ? -2.188 -10.694 12.421 1.00 93.94 176 VAL A C 1
ATOM 1366 O O . VAL A 1 176 ? -3.246 -11.021 11.886 1.00 93.94 176 VAL A O 1
ATOM 1369 N N . LEU A 1 177 ? -1.005 -10.848 11.820 1.00 92.50 177 LEU A N 1
ATOM 1370 C CA . LEU A 1 177 ? -0.848 -11.319 10.435 1.00 92.50 177 LEU A CA 1
ATOM 1371 C C . LEU A 1 177 ? -0.362 -12.765 10.349 1.00 92.50 177 LEU A C 1
ATOM 1373 O O . LEU A 1 177 ? -0.364 -13.350 9.274 1.00 92.50 177 LEU A O 1
ATOM 1377 N N . GLY A 1 178 ? 0.033 -13.347 11.478 1.00 82.25 178 GLY A N 1
ATOM 1378 C CA . GLY A 1 178 ? 0.539 -14.709 11.587 1.00 82.25 178 GLY A CA 1
ATOM 1379 C C . GLY A 1 178 ? 1.808 -14.747 12.427 1.00 82.25 178 GLY A C 1
ATOM 1380 O O . GLY A 1 178 ? 2.237 -13.746 12.988 1.00 82.25 178 GLY A O 1
ATOM 1381 N N . SER A 1 179 ? 2.432 -15.914 12.535 1.00 68.81 179 SER A N 1
ATOM 1382 C CA . SER A 1 179 ? 3.792 -15.986 13.062 1.00 68.81 179 SER A CA 1
ATOM 1383 C C . SER A 1 179 ? 4.752 -15.689 11.921 1.00 68.81 179 SER A C 1
ATOM 1385 O O . SER A 1 179 ? 4.783 -16.448 10.947 1.00 68.81 179 SER A O 1
ATOM 1387 N N . ALA A 1 180 ? 5.546 -14.621 12.048 1.00 56.94 180 ALA A N 1
ATOM 1388 C CA . ALA A 1 180 ? 6.723 -14.467 11.206 1.00 56.94 180 ALA A CA 1
ATOM 1389 C C . ALA A 1 180 ? 7.528 -15.772 11.313 1.00 56.94 180 ALA A C 1
ATOM 1391 O O . ALA A 1 180 ? 7.772 -16.239 12.435 1.00 56.94 180 ALA A O 1
ATOM 1392 N N . PRO A 1 181 ? 7.893 -16.430 10.196 1.00 55.62 181 PRO A N 1
ATOM 1393 C CA . PRO A 1 181 ? 8.833 -17.530 10.291 1.00 55.62 181 PRO A CA 1
ATOM 1394 C C . PRO A 1 181 ? 10.070 -16.982 11.004 1.00 55.62 181 PRO A C 1
ATOM 1396 O O . PRO A 1 181 ? 10.522 -15.889 10.684 1.00 55.62 181 PRO A O 1
ATOM 1399 N N . ALA A 1 182 ? 10.635 -17.731 11.953 1.00 51.06 182 ALA A N 1
ATOM 1400 C CA . ALA A 1 182 ? 11.839 -17.343 12.700 1.00 51.06 182 ALA A CA 1
ATOM 1401 C C . ALA A 1 182 ? 13.104 -17.214 11.818 1.00 51.06 182 ALA A C 1
ATOM 1403 O O . ALA A 1 182 ? 14.227 -17.237 12.318 1.00 51.06 182 ALA A O 1
ATOM 1404 N N . SER A 1 183 ? 12.935 -17.120 10.497 1.00 51.41 183 SER A N 1
ATOM 1405 C CA . SER A 1 183 ? 13.994 -16.695 9.606 1.00 51.41 183 SER A CA 1
ATOM 1406 C C . SER A 1 183 ? 14.264 -15.218 9.869 1.00 51.41 183 SER A C 1
ATOM 1408 O O . SER A 1 183 ? 13.321 -14.424 9.861 1.00 51.41 183 SER A O 1
ATOM 1410 N N . PRO A 1 184 ? 15.533 -14.832 10.079 1.00 45.16 184 PRO A N 1
ATOM 1411 C CA . PRO A 1 184 ? 15.905 -13.434 9.976 1.00 45.16 184 PRO A CA 1
ATOM 1412 C C . PRO A 1 184 ? 15.339 -12.928 8.651 1.00 45.16 184 PRO A C 1
ATOM 1414 O O . PRO A 1 184 ? 15.432 -13.647 7.648 1.00 45.16 184 PRO A O 1
ATOM 1417 N N . LEU A 1 185 ? 14.755 -11.723 8.643 1.00 45.09 185 LEU A N 1
ATOM 1418 C CA . LEU A 1 185 ? 14.571 -10.981 7.397 1.00 45.09 185 LEU A CA 1
ATOM 1419 C C . LEU A 1 185 ? 15.831 -11.226 6.562 1.00 45.09 185 LEU A C 1
ATOM 1421 O O . LEU A 1 185 ? 16.922 -11.137 7.147 1.00 45.09 185 LEU A O 1
ATOM 1425 N N . PRO A 1 186 ? 15.733 -11.597 5.268 1.00 43.84 186 PRO A N 1
ATOM 1426 C CA . PRO A 1 186 ? 16.914 -11.560 4.430 1.00 43.84 186 PRO A CA 1
ATOM 1427 C C . PRO A 1 186 ? 17.492 -10.178 4.678 1.00 43.84 186 PRO A C 1
ATOM 1429 O O . PRO A 1 186 ? 16.808 -9.176 4.459 1.00 43.84 186 PRO A O 1
ATOM 1432 N N . ILE A 1 187 ? 18.688 -10.139 5.275 1.00 43.03 187 ILE A N 1
ATOM 1433 C CA . ILE A 1 187 ? 19.497 -8.933 5.310 1.00 43.03 187 ILE A CA 1
ATOM 1434 C C . ILE A 1 187 ? 19.417 -8.509 3.857 1.00 43.03 187 ILE A C 1
ATOM 1436 O O . ILE A 1 187 ? 19.823 -9.309 3.005 1.00 43.03 187 ILE A O 1
ATOM 1440 N N . LEU A 1 188 ? 18.747 -7.377 3.570 1.00 41.41 188 LEU A N 1
ATOM 1441 C CA . LEU A 1 188 ? 18.820 -6.746 2.255 1.00 41.41 188 LEU A CA 1
ATOM 1442 C C . LEU A 1 188 ? 20.274 -6.936 1.890 1.00 41.41 188 LEU A C 1
ATOM 1444 O O . LEU A 1 188 ? 21.081 -6.491 2.718 1.00 41.41 188 LEU A O 1
ATOM 1448 N N . PRO A 1 189 ? 20.612 -7.721 0.840 1.00 37.88 189 PRO A N 1
ATOM 1449 C CA . PRO A 1 189 ? 22.006 -7.982 0.547 1.00 37.88 189 PRO A CA 1
ATOM 1450 C C . PRO A 1 189 ? 22.632 -6.615 0.638 1.00 37.88 189 PRO A C 1
ATOM 1452 O O . PRO A 1 189 ? 22.105 -5.691 0.010 1.00 37.88 189 PRO A O 1
ATOM 1455 N N . THR A 1 190 ? 23.599 -6.446 1.554 1.00 42.19 190 THR A N 1
ATOM 1456 C CA . THR A 1 190 ? 24.417 -5.246 1.547 1.00 42.19 190 THR A CA 1
ATOM 1457 C C . THR A 1 190 ? 24.763 -5.153 0.086 1.00 42.19 190 THR A C 1
ATOM 1459 O O . THR A 1 190 ? 25.383 -6.081 -0.440 1.00 42.19 190 THR A O 1
ATOM 1462 N N . VAL A 1 191 ? 24.190 -4.168 -0.606 1.00 45.22 191 VAL A N 1
ATOM 1463 C CA . VAL A 1 191 ? 24.574 -3.889 -1.970 1.00 45.22 191 VAL A CA 1
ATOM 1464 C C . VAL A 1 191 ? 25.968 -3.367 -1.732 1.00 45.22 191 VAL A C 1
ATOM 1466 O O . VAL A 1 191 ? 26.180 -2.194 -1.441 1.00 45.22 191 VAL A O 1
ATOM 1469 N N . GLU A 1 192 ? 26.898 -4.311 -1.645 1.00 40.91 192 GLU A N 1
ATOM 1470 C CA . GLU A 1 192 ? 28.307 -4.096 -1.773 1.00 40.91 192 GLU A CA 1
ATOM 1471 C C . GLU A 1 192 ? 28.346 -3.419 -3.122 1.00 40.91 192 GLU A C 1
ATOM 1473 O O . GLU A 1 192 ? 28.008 -4.037 -4.137 1.00 40.91 192 GLU A O 1
ATOM 1478 N N . ALA A 1 193 ? 28.487 -2.088 -3.062 1.00 42.69 193 ALA A N 1
ATOM 1479 C CA . ALA A 1 193 ? 28.445 -1.218 -4.218 1.00 42.69 193 ALA A CA 1
ATOM 1480 C C . ALA A 1 193 ? 29.237 -1.947 -5.295 1.00 42.69 193 ALA A C 1
ATOM 1482 O O . ALA A 1 193 ? 30.381 -2.306 -4.997 1.00 42.69 193 ALA A O 1
ATOM 1483 N N . PRO A 1 194 ? 28.611 -2.300 -6.434 1.00 42.09 194 PRO A N 1
ATOM 1484 C CA . PRO A 1 194 ? 29.175 -3.284 -7.339 1.00 42.09 194 PRO A CA 1
ATOM 1485 C C . PRO A 1 194 ? 30.630 -2.915 -7.576 1.00 42.09 194 PRO A C 1
ATOM 1487 O O . PRO A 1 194 ? 30.908 -1.784 -7.984 1.00 42.09 194 PRO A O 1
ATOM 1490 N N . GLU A 1 195 ? 31.546 -3.836 -7.241 1.00 46.66 195 GLU A N 1
ATOM 1491 C CA . GLU A 1 195 ? 32.946 -3.720 -7.632 1.00 46.66 195 GLU A CA 1
ATOM 1492 C C . GLU A 1 195 ? 32.919 -3.329 -9.091 1.00 46.66 195 GLU A C 1
ATOM 1494 O O . GLU A 1 195 ? 32.396 -4.093 -9.907 1.00 46.66 195 GLU A O 1
ATOM 1499 N N . VAL A 1 196 ? 33.386 -2.108 -9.354 1.00 49.53 196 VAL A N 1
ATOM 1500 C CA . VAL A 1 196 ? 33.370 -1.427 -10.639 1.00 49.53 196 VAL A CA 1
ATOM 1501 C C . VAL A 1 196 ? 33.763 -2.446 -11.695 1.00 49.53 196 VAL A C 1
ATOM 1503 O O . VAL A 1 196 ? 34.943 -2.717 -11.907 1.00 49.53 196 VAL A O 1
ATOM 1506 N N . HIS A 1 197 ? 32.769 -3.083 -12.313 1.00 46.50 197 HIS A N 1
ATOM 1507 C CA . HIS A 1 197 ? 33.008 -3.950 -13.442 1.00 46.50 197 HIS A CA 1
ATOM 1508 C C . HIS A 1 197 ? 33.421 -2.973 -14.511 1.00 46.50 197 HIS A C 1
ATOM 1510 O O . HIS A 1 197 ? 32.587 -2.226 -15.019 1.00 46.50 197 HIS A O 1
ATOM 1516 N N . SER A 1 198 ? 34.737 -2.908 -14.721 1.00 52.00 198 SER A N 1
ATOM 1517 C CA . SER A 1 198 ? 35.396 -2.085 -15.715 1.00 52.00 198 SER A CA 1
ATOM 1518 C C . SER A 1 198 ? 34.595 -2.180 -16.995 1.00 52.00 198 SER A C 1
ATOM 1520 O O . SER A 1 198 ? 34.638 -3.181 -17.713 1.00 52.00 198 SER A O 1
ATOM 1522 N N . MET A 1 199 ? 33.806 -1.137 -17.221 1.00 48.06 199 MET A N 1
ATOM 1523 C CA . MET A 1 199 ? 33.059 -0.943 -18.438 1.00 48.06 199 MET A CA 1
ATOM 1524 C C . MET A 1 199 ? 34.098 -1.028 -19.564 1.00 48.06 199 MET A C 1
ATOM 1526 O O . MET A 1 199 ? 35.152 -0.387 -19.452 1.00 48.06 199 MET A O 1
ATOM 1530 N N . PRO A 1 200 ? 33.898 -1.860 -20.602 1.00 59.09 200 PRO A N 1
ATOM 1531 C CA . PRO A 1 200 ? 34.789 -1.831 -21.753 1.00 59.09 200 PRO A CA 1
ATOM 1532 C C . PRO A 1 200 ? 34.865 -0.384 -22.260 1.00 59.09 200 PRO A C 1
ATOM 1534 O O . PRO A 1 200 ? 33.849 0.317 -22.203 1.00 59.09 200 PRO A O 1
ATOM 1537 N N . PRO A 1 201 ? 36.045 0.090 -22.703 1.00 50.34 201 PRO A N 1
ATOM 1538 C CA . PRO A 1 201 ? 36.202 1.467 -23.132 1.00 50.34 201 PRO A CA 1
ATOM 1539 C C . PRO A 1 201 ? 35.149 1.786 -24.186 1.00 50.34 201 PRO A C 1
ATOM 1541 O O . PRO A 1 201 ? 34.999 1.079 -25.184 1.00 50.34 201 PRO A O 1
ATOM 1544 N N . GLU A 1 202 ? 34.412 2.848 -23.891 1.00 44.00 202 GLU A N 1
ATOM 1545 C CA . GLU A 1 202 ? 33.421 3.490 -24.729 1.00 44.00 202 GLU A CA 1
ATOM 1546 C C . GLU A 1 202 ? 33.962 3.604 -26.158 1.00 44.00 202 GLU A C 1
ATOM 1548 O O . GLU A 1 202 ? 34.907 4.345 -26.438 1.00 44.00 202 GLU A O 1
ATOM 1553 N N . ALA A 1 203 ? 33.404 2.810 -27.076 1.00 49.84 203 ALA A N 1
ATOM 1554 C CA . ALA A 1 203 ? 33.640 3.010 -28.493 1.00 49.84 203 ALA A CA 1
ATOM 1555 C C . ALA A 1 203 ? 33.107 4.404 -28.820 1.00 49.84 203 ALA A C 1
ATOM 1557 O O . ALA A 1 203 ? 31.901 4.625 -28.740 1.00 49.84 203 ALA A O 1
ATOM 1558 N N . ALA A 1 204 ? 34.032 5.324 -29.112 1.00 49.81 204 ALA A N 1
ATOM 1559 C CA . ALA A 1 204 ? 33.808 6.744 -29.338 1.00 49.81 204 ALA A CA 1
ATOM 1560 C C . ALA A 1 204 ? 32.460 7.017 -30.020 1.00 49.81 204 ALA A C 1
ATOM 1562 O O . ALA A 1 204 ? 32.310 6.872 -31.238 1.00 49.81 204 ALA A O 1
ATOM 1563 N N . ALA A 1 205 ? 31.479 7.413 -29.208 1.00 47.28 205 ALA A N 1
ATOM 1564 C CA . ALA A 1 205 ? 30.209 7.908 -29.687 1.00 47.28 205 ALA A CA 1
ATOM 1565 C C . ALA A 1 205 ? 30.502 9.148 -30.534 1.00 47.28 205 ALA A C 1
ATOM 1567 O O . ALA A 1 205 ? 31.056 10.145 -30.070 1.00 47.28 205 ALA A O 1
ATOM 1568 N N . SER A 1 206 ? 30.185 9.046 -31.819 1.00 49.75 206 SER A N 1
ATOM 1569 C CA . SER A 1 206 ? 30.269 10.161 -32.750 1.00 49.75 206 SER A CA 1
ATOM 1570 C C . SER A 1 206 ? 29.295 11.230 -32.272 1.00 49.75 206 SER A C 1
ATOM 1572 O O . SER A 1 206 ? 28.091 10.988 -32.213 1.00 49.75 206 SER A O 1
ATOM 1574 N N . THR A 1 207 ? 29.808 12.396 -31.894 1.00 55.06 207 THR A N 1
ATOM 1575 C CA . THR A 1 207 ? 28.993 13.546 -31.508 1.00 55.06 207 THR A CA 1
ATOM 1576 C C . THR A 1 207 ? 28.056 13.924 -32.662 1.00 55.06 207 THR A C 1
ATOM 1578 O O . THR A 1 207 ? 28.538 14.260 -33.748 1.00 55.06 207 THR A O 1
ATOM 1581 N N . PRO A 1 208 ? 26.721 13.891 -32.485 1.00 61.25 208 PRO A N 1
ATOM 1582 C CA . PRO A 1 208 ? 25.826 14.474 -33.470 1.00 61.25 208 PRO A CA 1
ATOM 1583 C C . PRO A 1 208 ? 26.010 15.996 -33.476 1.00 61.25 208 PRO A C 1
ATOM 1585 O O . PRO A 1 208 ? 26.115 16.639 -32.430 1.00 61.25 208 PRO A O 1
ATOM 1588 N N . ALA A 1 209 ? 26.078 16.568 -34.678 1.00 60.78 209 ALA A N 1
ATOM 1589 C CA . ALA A 1 209 ? 26.197 18.004 -34.885 1.00 60.78 209 ALA A CA 1
ATOM 1590 C C . ALA A 1 209 ? 25.034 18.763 -34.208 1.00 60.78 209 ALA A C 1
ATOM 1592 O O . ALA A 1 209 ? 23.900 18.276 -34.220 1.00 60.78 209 ALA A O 1
ATOM 1593 N N . PRO A 1 210 ? 25.276 19.963 -33.649 1.00 60.41 210 PRO A N 1
ATOM 1594 C CA . PRO A 1 210 ? 24.223 20.757 -33.030 1.00 60.41 210 PRO A CA 1
ATOM 1595 C C . PRO A 1 210 ? 23.178 21.161 -34.077 1.00 60.41 210 PRO A C 1
ATOM 1597 O O . PRO A 1 210 ? 23.466 21.907 -35.013 1.00 60.41 210 PRO A O 1
ATOM 1600 N N . GLY A 1 211 ? 21.952 20.666 -33.907 1.00 66.31 211 GLY A N 1
ATOM 1601 C CA . GLY A 1 211 ? 20.791 21.129 -34.661 1.00 66.31 211 GLY A CA 1
ATOM 1602 C C . GLY A 1 211 ? 20.427 22.581 -34.309 1.00 66.31 211 GLY A C 1
ATOM 1603 O O . GLY A 1 211 ? 20.762 23.064 -33.221 1.00 66.31 211 GLY A O 1
ATOM 1604 N N . PRO A 1 212 ? 19.749 23.308 -35.215 1.00 58.44 212 PRO A N 1
ATOM 1605 C CA . PRO A 1 212 ? 19.366 24.6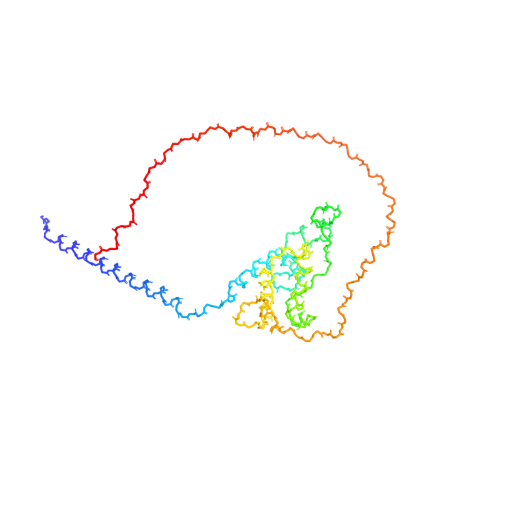95 -34.986 1.00 58.44 212 PRO A CA 1
ATOM 1606 C C . PRO A 1 212 ? 18.377 24.807 -33.818 1.00 58.44 212 PRO A C 1
ATOM 1608 O O . PRO A 1 212 ? 17.362 24.116 -33.765 1.00 58.44 212 PRO A O 1
ATOM 1611 N N . ARG A 1 213 ? 18.680 25.709 -32.879 1.00 61.41 213 ARG A N 1
ATOM 1612 C CA . ARG A 1 213 ? 17.813 26.045 -31.742 1.00 61.41 213 ARG A CA 1
ATOM 1613 C C . ARG A 1 213 ? 16.548 26.767 -32.236 1.00 61.41 213 ARG A C 1
ATOM 1615 O O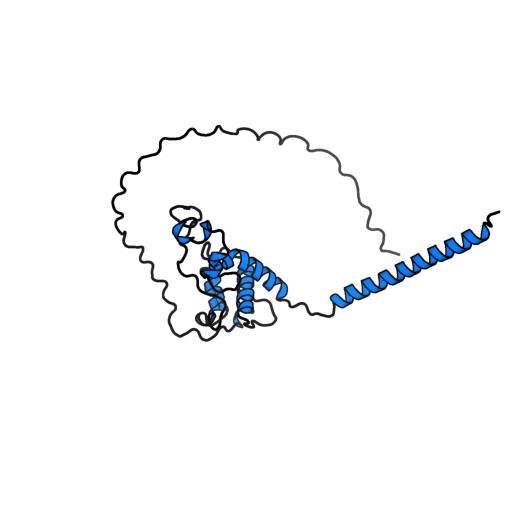 . ARG A 1 213 ? 16.695 27.739 -32.981 1.00 61.41 213 ARG A O 1
ATOM 1622 N N . PRO A 1 214 ? 15.330 26.371 -31.820 1.00 52.09 214 PRO A N 1
ATOM 1623 C CA . PRO A 1 214 ? 14.136 27.158 -32.097 1.00 52.09 214 PRO A CA 1
ATOM 1624 C C . PRO A 1 214 ? 14.176 28.489 -31.336 1.00 52.09 214 PRO A C 1
ATOM 1626 O O . PRO A 1 214 ? 14.616 28.570 -30.188 1.00 52.09 214 PRO A O 1
ATOM 1629 N N . ALA A 1 215 ? 13.739 29.538 -32.029 1.00 54.06 215 ALA A N 1
ATOM 1630 C CA . ALA A 1 215 ? 13.726 30.915 -31.569 1.00 54.06 215 ALA A CA 1
ATOM 1631 C C . ALA A 1 215 ? 12.881 31.098 -30.298 1.00 54.06 215 ALA A C 1
ATOM 1633 O O . ALA A 1 215 ? 11.796 30.537 -30.150 1.00 54.06 215 ALA A O 1
ATOM 1634 N N . ALA A 1 216 ? 13.417 31.918 -29.397 1.00 44.69 216 ALA A N 1
ATOM 1635 C CA . ALA A 1 216 ? 12.824 32.309 -28.134 1.00 44.69 216 ALA A CA 1
ATOM 1636 C C . ALA A 1 216 ? 11.447 32.967 -28.318 1.00 44.69 216 ALA A C 1
ATOM 1638 O O . ALA A 1 216 ? 11.300 33.947 -29.047 1.00 44.69 216 ALA A O 1
ATOM 1639 N N . TRP A 1 217 ? 10.459 32.471 -27.577 1.00 40.81 217 TRP A N 1
ATOM 1640 C CA . TRP A 1 217 ? 9.219 33.189 -27.308 1.00 40.81 217 TRP A CA 1
ATOM 1641 C C . TRP A 1 217 ? 9.467 34.175 -26.165 1.00 40.81 217 TRP A C 1
ATOM 1643 O O . TRP A 1 217 ? 9.328 33.845 -24.991 1.00 40.81 217 TRP A O 1
ATOM 1653 N N . THR A 1 218 ? 9.857 35.400 -26.505 1.00 50.34 218 THR A N 1
ATOM 1654 C CA . THR A 1 218 ? 9.761 36.555 -25.606 1.00 50.34 218 THR A CA 1
ATOM 1655 C C . THR A 1 218 ? 8.447 37.276 -25.881 1.00 50.34 218 THR A C 1
ATOM 1657 O O . THR A 1 218 ? 8.400 38.190 -26.701 1.00 50.34 218 THR A O 1
ATOM 1660 N N . ALA A 1 219 ? 7.367 36.866 -25.220 1.00 47.81 219 ALA A N 1
ATOM 1661 C CA . ALA A 1 219 ? 6.147 37.666 -25.135 1.00 47.81 219 ALA A CA 1
ATOM 1662 C C . ALA A 1 219 ? 5.334 37.239 -23.908 1.00 47.81 219 ALA A C 1
ATOM 1664 O O . ALA A 1 219 ? 4.791 36.140 -23.883 1.00 47.81 219 ALA A O 1
ATOM 1665 N N . GLY A 1 220 ? 5.243 38.113 -22.900 1.00 40.69 220 GLY A N 1
ATOM 1666 C CA . GLY A 1 220 ? 4.288 37.932 -21.804 1.00 40.69 220 GLY A CA 1
ATOM 1667 C C . GLY A 1 220 ? 4.740 38.402 -20.424 1.00 40.69 220 GLY A C 1
ATOM 1668 O O . GLY A 1 220 ? 4.554 37.672 -19.462 1.00 40.69 220 GLY A O 1
ATOM 1669 N N . LEU A 1 221 ? 5.315 39.602 -20.292 1.00 51.59 221 LEU A N 1
ATOM 1670 C CA . LEU A 1 221 ? 5.480 40.232 -18.977 1.00 51.59 221 LEU A CA 1
ATOM 1671 C C . LEU A 1 221 ? 5.275 41.747 -19.052 1.00 51.59 221 LEU A C 1
ATOM 1673 O O . LEU A 1 221 ? 6.228 42.492 -18.894 1.00 51.59 221 LEU A O 1
ATOM 1677 N N . LEU A 1 222 ? 4.043 42.200 -19.287 1.00 50.81 222 LEU A N 1
ATOM 1678 C CA . LEU A 1 222 ? 3.573 43.542 -18.926 1.00 50.81 222 LEU A CA 1
ATOM 1679 C C . LEU A 1 222 ? 2.040 43.497 -18.835 1.00 50.81 222 LEU A C 1
ATOM 1681 O O . LEU A 1 222 ? 1.403 43.328 -19.864 1.00 50.81 222 LEU A O 1
ATOM 1685 N N . ILE A 1 223 ? 1.480 43.593 -17.624 1.00 50.12 223 ILE A N 1
ATOM 1686 C CA . ILE A 1 223 ? 0.261 44.331 -17.210 1.00 50.12 223 ILE A CA 1
ATOM 1687 C C . ILE A 1 223 ? 0.018 43.940 -15.739 1.00 50.12 223 ILE A C 1
ATOM 1689 O O . ILE A 1 223 ? -0.720 43.014 -15.432 1.00 50.12 223 ILE A O 1
ATOM 1693 N N . SER A 1 224 ? 0.683 44.649 -14.825 1.00 43.84 224 SER A N 1
ATOM 1694 C CA . SER A 1 224 ? 0.360 44.648 -13.390 1.00 43.84 224 SER A CA 1
ATOM 1695 C C . SER A 1 224 ? 0.642 46.036 -12.823 1.00 43.84 224 SER A C 1
ATOM 1697 O O . SER A 1 224 ? 1.573 46.213 -12.047 1.00 43.84 224 SER A O 1
ATOM 1699 N N . LEU A 1 225 ? -0.113 47.045 -13.260 1.00 51.75 225 LEU A N 1
ATOM 1700 C CA . LEU A 1 225 ? -0.163 48.359 -12.614 1.00 51.75 225 LEU A CA 1
ATOM 1701 C C . LEU A 1 225 ? -1.451 49.074 -13.029 1.00 51.75 225 LEU A C 1
ATOM 1703 O O . LEU A 1 225 ? -1.605 49.467 -14.181 1.00 51.75 225 LEU A O 1
ATOM 1707 N N . GLY A 1 226 ? -2.357 49.251 -12.067 1.00 41.28 226 GLY A N 1
ATOM 1708 C CA . GLY A 1 226 ? -3.493 50.163 -12.183 1.00 41.28 226 GLY A CA 1
ATOM 1709 C C . GLY A 1 226 ? -4.829 49.542 -11.795 1.00 41.28 226 GLY A C 1
ATOM 1710 O O . GLY A 1 226 ? -5.506 48.976 -12.640 1.00 41.28 226 GLY A O 1
ATOM 1711 N N . LEU A 1 227 ? -5.197 49.667 -10.519 1.00 47.06 227 LEU A N 1
ATOM 1712 C CA . LEU A 1 227 ? -6.406 50.357 -10.033 1.00 47.06 227 LEU A CA 1
ATOM 1713 C C . LEU A 1 227 ? -6.734 49.873 -8.612 1.00 47.06 227 LEU A C 1
ATOM 1715 O O . LEU A 1 227 ? -7.558 48.995 -8.384 1.00 47.06 227 LEU A O 1
ATOM 1719 N N . ALA A 1 228 ? -6.077 50.502 -7.638 1.00 46.88 228 ALA A N 1
ATOM 1720 C CA . ALA A 1 228 ? -6.620 50.641 -6.298 1.00 46.88 228 ALA A CA 1
ATOM 1721 C C . ALA A 1 228 ? -7.521 51.883 -6.295 1.00 46.88 228 ALA A C 1
ATOM 1723 O O . ALA A 1 228 ? -7.010 52.990 -6.432 1.00 46.88 228 ALA A O 1
ATOM 1724 N N . ALA A 1 229 ? -8.836 51.678 -6.203 1.00 49.88 229 ALA A N 1
ATOM 1725 C CA . ALA A 1 229 ? -9.844 52.548 -5.583 1.00 49.88 229 ALA A CA 1
ATOM 1726 C C . ALA A 1 229 ? -11.234 52.146 -6.105 1.00 49.88 229 ALA A C 1
ATOM 1728 O O . ALA A 1 229 ? -11.448 52.136 -7.311 1.00 49.88 229 ALA A O 1
ATOM 1729 N N . VAL A 1 230 ? -12.163 51.830 -5.197 1.00 46.00 230 VAL A N 1
ATOM 1730 C CA . VAL A 1 230 ? -13.495 52.454 -5.032 1.00 46.00 230 VAL A CA 1
ATOM 1731 C C . VAL A 1 230 ? -14.453 51.478 -4.316 1.00 46.00 230 VAL A C 1
ATOM 1733 O O . VAL A 1 230 ? -14.656 50.350 -4.744 1.00 46.00 230 VAL A O 1
ATOM 1736 N N . ALA A 1 231 ? -15.077 52.013 -3.259 1.00 44.97 231 ALA A N 1
ATOM 1737 C CA . ALA A 1 231 ? -16.355 51.644 -2.638 1.00 44.97 231 ALA A CA 1
ATOM 1738 C C . ALA A 1 231 ? -16.441 50.442 -1.675 1.00 44.97 231 ALA A C 1
ATOM 1740 O O . ALA A 1 231 ? -16.833 49.333 -2.022 1.00 44.97 231 ALA A O 1
ATOM 1741 N N . SER A 1 232 ? -16.299 50.775 -0.388 1.00 48.75 232 SER A N 1
ATOM 1742 C CA . SER A 1 232 ? -17.282 50.408 0.639 1.00 48.75 232 SER A CA 1
ATOM 1743 C C . SER A 1 232 ? -18.702 50.800 0.199 1.00 48.75 232 SER A C 1
ATOM 1745 O O . SER A 1 232 ? -18.860 51.911 -0.300 1.00 48.75 232 SER A O 1
ATOM 1747 N N . VAL A 1 233 ? -19.708 49.941 0.426 1.00 46.22 233 VAL A N 1
ATOM 1748 C CA . VAL A 1 233 ? -21.105 50.246 0.839 1.00 46.22 233 VAL A CA 1
ATOM 1749 C C . VAL A 1 233 ? -21.951 48.960 0.760 1.00 46.22 233 VAL A C 1
ATOM 1751 O O . VAL A 1 233 ? -21.997 48.331 -0.287 1.00 46.22 233 VAL A O 1
ATOM 1754 N N . ALA A 1 234 ? -22.666 48.662 1.859 1.00 42.66 234 ALA A N 1
ATOM 1755 C CA . ALA A 1 234 ? -23.797 47.724 2.013 1.00 42.66 234 ALA A CA 1
ATOM 1756 C C . ALA A 1 234 ? -23.492 46.228 1.752 1.00 42.66 234 ALA A C 1
ATOM 1758 O O . ALA A 1 234 ? -22.995 45.847 0.709 1.00 42.66 234 ALA A O 1
ATOM 1759 N N . VAL A 1 235 ? -23.761 45.292 2.666 1.00 48.25 235 VAL A N 1
ATOM 1760 C CA . VAL A 1 235 ? -25.093 44.967 3.190 1.00 48.25 235 VAL A CA 1
ATOM 1761 C C . VAL A 1 235 ? -24.989 44.534 4.655 1.00 48.25 235 VAL A C 1
ATOM 1763 O O . VAL A 1 235 ? -24.449 43.483 4.981 1.00 48.25 235 VAL A O 1
ATOM 1766 N N . ALA A 1 236 ? -25.561 45.357 5.529 1.00 50.47 236 ALA A N 1
ATOM 1767 C CA . ALA A 1 236 ? -26.001 44.983 6.863 1.00 50.47 236 ALA A CA 1
ATOM 1768 C C . ALA A 1 236 ? -27.533 44.913 6.830 1.00 50.47 236 ALA A C 1
ATOM 1770 O O . ALA A 1 236 ? -28.194 45.904 7.121 1.00 50.47 236 ALA A O 1
ATOM 1771 N N . VAL A 1 237 ? -28.092 43.773 6.421 1.00 47.75 237 VAL A N 1
ATOM 1772 C CA . VAL A 1 237 ? -29.511 43.418 6.596 1.00 47.75 237 VAL A CA 1
ATOM 1773 C C . VAL A 1 237 ? -29.579 41.894 6.672 1.00 47.75 237 VAL A C 1
ATOM 1775 O O . VAL A 1 237 ? -29.716 41.266 5.640 1.00 47.75 237 VAL A O 1
ATOM 1778 N N . GLU A 1 238 ? -29.393 41.313 7.864 1.00 44.03 238 GLU A N 1
ATOM 1779 C CA . GLU A 1 238 ? -30.003 40.026 8.269 1.00 44.03 238 GLU A CA 1
ATOM 1780 C C . GLU A 1 238 ? -29.725 39.753 9.770 1.00 44.03 238 GLU A C 1
ATOM 1782 O O . GLU A 1 238 ? -29.052 38.798 10.145 1.00 44.03 238 GLU A O 1
ATOM 1787 N N . SER A 1 239 ? -30.163 40.635 10.681 1.00 45.75 239 SER A N 1
ATOM 1788 C CA . SER A 1 239 ? -30.171 40.310 12.128 1.00 45.75 239 SER A CA 1
ATOM 1789 C C . SER A 1 239 ? -31.334 40.935 12.911 1.00 45.75 239 SER A C 1
ATOM 1791 O O . SER A 1 239 ? -31.234 41.248 14.097 1.00 45.75 239 SER A O 1
ATOM 1793 N N . ARG A 1 240 ? -32.494 41.079 12.261 1.00 52.38 240 ARG A N 1
ATOM 1794 C CA . ARG A 1 240 ? -33.771 41.379 12.931 1.00 52.38 240 ARG A CA 1
ATOM 1795 C C . ARG A 1 240 ? -34.844 40.381 12.504 1.00 52.38 240 ARG A C 1
ATOM 1797 O O . ARG A 1 240 ? -35.797 40.731 11.826 1.00 52.38 240 ARG A O 1
ATOM 1804 N N . SER A 1 241 ? -34.677 39.126 12.906 1.00 51.94 241 SER A N 1
ATOM 1805 C CA . SER A 1 241 ? -35.772 38.147 12.897 1.00 51.94 241 SER A CA 1
ATOM 1806 C C . SER A 1 241 ? -35.575 37.101 13.997 1.00 51.94 241 SER A C 1
ATOM 1808 O O . SER A 1 241 ? -35.544 35.896 13.763 1.00 51.94 241 SER A O 1
ATOM 1810 N N . SER A 1 242 ? -35.305 37.561 15.222 1.00 53.62 242 SER A N 1
ATOM 1811 C CA . SER A 1 242 ? -35.320 36.710 16.424 1.00 53.62 242 SER A CA 1
ATOM 1812 C C . SER A 1 242 ? -35.447 37.588 17.670 1.00 53.62 242 SER A C 1
ATOM 1814 O O . SER A 1 242 ? -34.475 37.807 18.387 1.00 53.62 242 SER A O 1
ATOM 1816 N N . ARG A 1 243 ? -36.628 38.182 17.862 1.00 59.94 243 ARG A N 1
ATOM 1817 C CA . ARG A 1 243 ? -37.169 38.680 19.142 1.00 59.94 243 ARG A CA 1
ATOM 1818 C C . ARG A 1 243 ? -38.529 39.315 18.864 1.00 59.94 243 ARG A C 1
ATOM 1820 O O . ARG A 1 243 ? -38.597 40.529 18.727 1.00 59.94 243 ARG A O 1
ATOM 1827 N N . GLU A 1 244 ? -39.551 38.474 18.760 1.00 56.84 244 GLU A N 1
ATOM 1828 C CA . GLU A 1 244 ? -40.896 38.667 19.329 1.00 56.84 244 GLU A CA 1
ATOM 1829 C C . GLU A 1 244 ? -41.437 37.284 19.707 1.00 56.84 244 GLU A C 1
ATOM 1831 O O . GLU A 1 244 ? -41.151 36.329 18.945 1.00 56.84 244 GLU A O 1
#

Foldseek 3Di:
DDDPVVVVVVVVVVVVVVVVVVVVVVVVVVVVVVVVVPPDPPQQCVVLLVLLLVLCVPQPCLAQNSLQAGDDLVRLVVDDPLCSCVQVNCPQPCVVVVPQHDDDDPTTHRLADPLSQQQQFFQVSVLVCCQQCPPVSDRNPDDQSNSQSNVVNSCVSNVFDQDRHRGDPVRRRSGGSHHNPPDDDPPPPPPPVPPPPPDPPPPDDDDDDDDDDDDDPPDDDDDDDDDPDDDDDDDDPDDPDPDD

Sequence (244 aa):
MNDPSRSRARLLMLAGGVLVLLATSASAFRGSVRASGELQGEDPRREQLRLGWETYRFWCSSCHAYSGEGLTPAWISTWAPDDQNCWQSKCHHEVIHPDDGFFLPYIVPAIVGQGVLNHFGDGPTLYGYVSTLMPFQEPGALSQEQYYAVLAQVLMMNRIDYGTEPLGPETIGAVVLGSAPASPLPILPTVEAPEVHSMPPEAAASTPAPGPRPAAWTAGLLISLGLAAVASVAVAVESRSSRE